Protein 2R9Y (pdb70)

B-factor: mean 24.02, std 14.64, range [2.0, 62.98]

InterPro domains:
  IPR000215 Serpin family [PTHR11461] (82-436)
  IPR023795 Serpin, conserved site [PS00284] (409-419)
  IPR023796 Serpin domain [PF00079] (85-436)
  IPR023796 Serpin domain [SM00093] (91-436)
  IPR033833 Alpha2-antiplasmin, serpin domain [cd02053] (75-438)
  IPR036186 Serpin superfamily [SSF56574] (7-436)
  IPR042178 Serpin superfamily, domain 1 [G3DSA:3.30.497.10] (91-388)
  IPR042185 Serpin superfamily, domain 2 [G3DSA:2.30.39.10] (241-436)

Structure (mmCIF, N/CA/C/O backbone):
data_2R9Y
#
_entry.id   2R9Y
#
_cell.length_a   115.679
_cell.length_b   115.679
_cell.length_c   100.533
_cell.angle_alpha   90.00
_cell.angle_beta   90.00
_cell.angle_gamma   120.00
#
_symmetry.space_group_name_H-M   'P 65'
#
loop_
_entity.id
_entity.type
_entity.pdbx_description
1 polymer Alpha-2-antiplasmin
2 water water
#
loop_
_atom_site.group_PDB
_atom_site.id
_atom_site.type_symbol
_atom_site.label_atom_id
_atom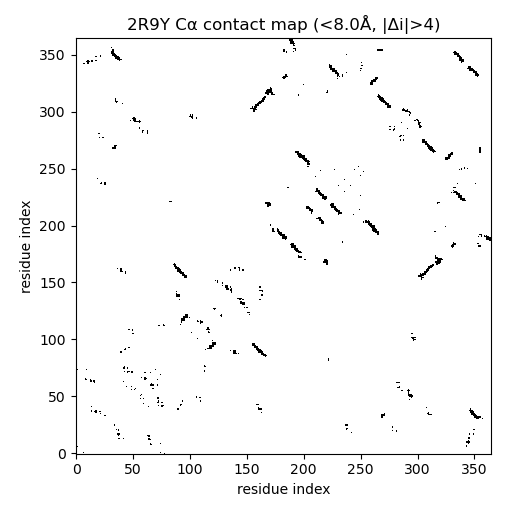_site.label_alt_id
_atom_site.label_comp_id
_atom_site.label_asym_id
_atom_site.label_entity_id
_atom_site.label_seq_id
_atom_site.pdbx_PDB_ins_code
_atom_site.Cartn_x
_atom_site.Cartn_y
_atom_site.Cartn_z
_atom_site.occupancy
_atom_site.B_iso_or_equiv
_atom_site.auth_seq_id
_atom_site.auth_comp_id
_atom_site.auth_asym_id
_atom_site.auth_atom_id
_atom_site.pdbx_PDB_model_num
ATOM 1 N N . VAL A 1 12 ? 34.558 -0.454 9.787 1.00 60.60 46 VAL A N 1
ATOM 2 C CA . VAL A 1 12 ? 35.184 0.698 10.496 1.00 61.18 46 VAL A CA 1
ATOM 3 C C . VAL A 1 12 ? 36.483 0.280 11.192 1.00 60.78 46 VAL A C 1
ATOM 4 O O . VAL A 1 12 ? 36.477 -0.642 12.016 1.00 62.30 46 VAL A O 1
ATOM 6 N N . PRO A 1 13 ? 37.604 0.949 10.857 1.00 58.51 47 PRO A N 1
ATOM 7 C CA . PRO A 1 13 ? 38.883 0.695 11.517 1.00 56.54 47 PRO A CA 1
ATOM 8 C C . PRO A 1 13 ? 39.109 1.561 12.765 1.00 54.45 47 PRO A C 1
ATOM 9 O O . PRO A 1 13 ? 38.448 2.587 12.938 1.00 53.87 47 PRO A O 1
ATOM 13 N N . THR A 1 14 ? 40.045 1.137 13.613 1.00 52.70 48 THR A N 1
ATOM 14 C CA . THR A 1 14 ? 40.368 1.818 14.873 1.00 51.42 48 THR A CA 1
ATOM 15 C C . THR A 1 14 ? 41.063 3.169 14.656 1.00 50.59 48 THR A C 1
ATOM 16 O O . THR A 1 14 ? 41.511 3.480 13.550 1.00 50.24 48 THR A O 1
ATOM 20 N N . ALA A 1 15 ? 41.148 3.960 15.726 1.00 49.77 49 ALA A N 1
ATOM 21 C CA . ALA A 1 15 ? 41.888 5.222 15.726 1.00 48.76 49 ALA A CA 1
ATOM 22 C C . ALA A 1 15 ? 43.375 4.990 15.463 1.00 48.18 49 ALA A C 1
ATOM 23 O O . ALA A 1 15 ? 44.023 5.796 14.797 1.00 48.61 49 ALA A O 1
ATOM 25 N N . GLU A 1 16 ? 43.908 3.886 15.988 1.00 47.10 50 GLU A N 1
ATOM 26 C CA . GLU A 1 16 ? 45.289 3.488 15.720 1.00 46.21 50 GLU A CA 1
ATOM 27 C C . GLU A 1 16 ? 45.437 2.951 14.293 1.00 45.15 50 GLU A C 1
ATOM 28 O O . GLU A 1 16 ? 46.504 3.068 13.687 1.00 44.98 50 GLU A O 1
ATOM 30 N N . GLU A 1 17 ? 44.356 2.376 13.770 1.00 43.87 51 GLU A N 1
ATOM 31 C CA . GLU A 1 17 ? 44.347 1.745 12.450 1.00 42.62 51 GLU A CA 1
ATOM 32 C C . GLU A 1 17 ? 44.410 2.789 11.338 1.00 41.90 51 GLU A C 1
ATOM 33 O O . GLU A 1 17 ? 45.144 2.609 10.360 1.00 41.81 51 GLU A O 1
ATOM 39 N N . THR A 1 18 ? 43.647 3.873 11.486 1.00 40.12 52 THR A N 1
ATOM 40 C CA . THR A 1 18 ? 43.747 4.992 10.548 1.00 38.95 52 THR A CA 1
ATOM 41 C C . THR A 1 18 ? 45.061 5.745 10.762 1.00 38.07 52 THR A C 1
ATOM 42 O O . THR A 1 18 ? 45.694 6.180 9.795 1.00 37.74 52 THR A O 1
ATOM 46 N N . ARG A 1 19 ? 45.476 5.879 12.022 1.00 36.71 53 ARG A N 1
ATOM 47 C CA . ARG A 1 19 ? 46.767 6.489 12.348 1.00 35.23 53 ARG A CA 1
ATOM 48 C C . ARG A 1 19 ? 47.894 5.761 11.614 1.00 33.52 53 ARG A C 1
ATOM 49 O O . ARG A 1 19 ? 48.795 6.401 11.060 1.00 34.40 53 ARG A O 1
ATOM 53 N N . ARG A 1 20 ? 47.825 4.433 11.594 1.00 30.25 54 ARG A N 1
ATOM 54 C CA . ARG A 1 20 ? 48.814 3.625 10.891 1.00 28.68 54 ARG A CA 1
ATOM 55 C C . ARG A 1 20 ? 48.743 3.822 9.377 1.00 26.46 54 ARG A C 1
ATOM 56 O O . ARG A 1 20 ? 49.774 3.843 8.710 1.00 26.83 54 ARG A O 1
ATOM 59 N N . LEU A 1 21 ? 47.530 3.968 8.845 1.00 23.72 55 LEU A N 1
ATOM 60 C CA . LEU A 1 21 ? 47.329 4.133 7.404 1.00 21.01 55 LEU A CA 1
ATOM 61 C C . LEU A 1 21 ? 47.897 5.466 6.895 1.00 20.74 55 LEU A C 1
ATOM 62 O O . LEU A 1 21 ? 48.576 5.509 5.864 1.00 21.30 55 LEU A O 1
ATOM 67 N N . ALA A 1 22 ? 47.609 6.543 7.620 1.00 17.96 56 ALA A N 1
ATOM 68 C CA . ALA A 1 22 ? 48.211 7.834 7.340 1.00 16.38 56 ALA A CA 1
ATOM 69 C C . ALA A 1 22 ? 49.736 7.712 7.310 1.00 15.47 56 ALA A C 1
ATOM 70 O O . ALA A 1 22 ? 50.359 8.128 6.335 1.00 14.32 56 ALA A O 1
ATOM 72 N N . GLN A 1 23 ? 50.319 7.116 8.354 1.00 15.10 57 GLN A N 1
ATOM 73 C CA . GLN A 1 23 ? 51.767 6.887 8.415 1.00 15.77 57 GLN A CA 1
ATOM 74 C C . GLN A 1 23 ? 52.267 6.126 7.207 1.00 14.60 57 GLN A C 1
ATOM 75 O O . GLN A 1 23 ? 53.261 6.529 6.588 1.00 13.81 57 GLN A O 1
ATOM 81 N N . ALA A 1 24 ? 51.569 5.038 6.872 1.00 13.09 58 ALA A N 1
ATOM 82 C CA . ALA A 1 24 ? 51.961 4.179 5.762 1.00 12.27 58 ALA A CA 1
ATOM 83 C C . ALA A 1 24 ? 51.857 4.920 4.438 1.00 13.25 58 ALA A C 1
ATOM 84 O O . ALA A 1 24 ? 52.784 4.865 3.619 1.00 14.47 58 ALA A O 1
ATOM 86 N N . MET A 1 25 ? 50.742 5.621 4.232 1.00 12.19 59 MET A N 1
ATOM 87 C CA . MET A 1 25 ? 50.524 6.322 2.975 1.00 12.76 59 MET A CA 1
ATOM 88 C C . MET A 1 25 ? 51.488 7.490 2.760 1.00 14.11 59 MET A C 1
ATOM 89 O O . MET A 1 25 ? 51.816 7.830 1.620 1.00 15.00 59 MET A O 1
ATOM 94 N N . MET A 1 26 ? 51.945 8.107 3.847 1.00 13.78 60 MET A N 1
ATOM 95 C CA . MET A 1 26 ? 52.926 9.174 3.725 1.00 13.01 60 MET A CA 1
ATOM 96 C C . MET A 1 26 ? 54.264 8.574 3.291 1.00 12.71 60 MET A C 1
ATOM 97 O O . MET A 1 26 ? 54.915 9.105 2.393 1.00 14.32 60 MET A O 1
ATOM 102 N N . ALA A 1 27 ? 54.645 7.455 3.906 1.00 10.96 61 ALA A N 1
ATOM 103 C CA . ALA A 1 27 ? 55.898 6.774 3.576 1.00 9.75 61 ALA A CA 1
ATOM 104 C C . ALA A 1 27 ? 55.897 6.310 2.120 1.00 10.28 61 ALA A C 1
ATOM 105 O O . ALA A 1 27 ? 56.894 6.447 1.409 1.00 9.86 61 ALA A O 1
ATOM 107 N N . PHE A 1 28 ? 54.769 5.764 1.678 1.00 11.20 62 PHE A N 1
ATOM 108 C CA . PHE A 1 28 ? 54.643 5.333 0.297 1.00 11.23 62 PHE A CA 1
ATOM 109 C C . PHE A 1 28 ? 54.672 6.543 -0.648 1.00 11.62 62 PHE A C 1
ATOM 110 O O . PHE A 1 28 ? 55.325 6.507 -1.697 1.00 11.25 62 PHE A O 1
ATOM 118 N N . THR A 1 29 ? 53.981 7.614 -0.262 1.00 11.70 63 THR A N 1
ATOM 119 C CA . THR A 1 29 ? 53.913 8.823 -1.085 1.00 12.21 63 THR A CA 1
ATOM 120 C C . THR A 1 29 ? 55.321 9.384 -1.317 1.00 12.92 63 THR A C 1
ATOM 121 O O . THR A 1 29 ? 55.740 9.617 -2.453 1.00 13.95 63 THR A O 1
ATOM 125 N N . THR A 1 30 ? 56.035 9.572 -0.216 1.00 12.15 64 THR A N 1
ATOM 126 C CA . THR A 1 30 ? 57.417 9.986 -0.195 1.00 12.06 64 THR A CA 1
ATOM 127 C C . THR A 1 30 ? 58.299 9.121 -1.103 1.00 12.51 64 THR A C 1
ATOM 128 O O . THR A 1 30 ? 59.066 9.648 -1.912 1.00 12.54 64 THR A O 1
ATOM 132 N N . ASP A 1 31 ? 58.181 7.802 -0.961 1.00 12.96 65 ASP A N 1
ATOM 133 C CA . ASP A 1 31 ? 58.978 6.853 -1.726 1.00 13.57 65 ASP A CA 1
ATOM 134 C C . ASP A 1 31 ? 58.727 7.030 -3.218 1.00 14.46 65 ASP A C 1
ATOM 135 O O . ASP A 1 31 ? 59.673 7.246 -3.997 1.00 13.62 65 ASP A O 1
ATOM 140 N N . LEU A 1 32 ? 57.443 6.966 -3.594 1.00 14.44 66 LEU A N 1
ATOM 141 C CA . LEU A 1 32 ? 57.032 6.992 -4.989 1.00 13.99 66 LEU A CA 1
ATOM 142 C C . LEU A 1 32 ? 57.374 8.322 -5.630 1.00 14.49 66 LEU A C 1
ATOM 143 O O . LEU A 1 32 ? 57.984 8.353 -6.700 1.00 15.17 66 LEU A O 1
ATOM 148 N N . PHE A 1 33 ? 56.994 9.411 -4.962 1.00 13.27 67 PHE A N 1
ATOM 149 C CA . PHE A 1 33 ? 57.235 10.757 -5.458 1.00 12.20 67 PHE A CA 1
ATOM 150 C C . PHE A 1 33 ? 58.715 10.982 -5.738 1.00 12.11 67 PHE A C 1
ATOM 151 O O . PHE A 1 33 ? 59.072 11.459 -6.813 1.00 12.79 67 PHE A O 1
ATOM 159 N N . SER A 1 34 ? 59.576 10.617 -4.793 1.00 11.31 68 SER A N 1
ATOM 160 C CA . SER A 1 34 ? 61.018 10.807 -4.971 1.00 10.30 68 SER A CA 1
ATOM 161 C C . SER A 1 34 ? 61.527 10.055 -6.182 1.00 9.90 68 SER A C 1
ATOM 162 O O . SER A 1 34 ? 62.278 10.594 -6.983 1.00 8.32 68 SER A O 1
ATOM 165 N N . LEU A 1 35 ? 61.108 8.802 -6.308 1.00 11.79 69 LEU A N 1
ATOM 166 C CA . LEU A 1 35 ? 61.603 7.939 -7.365 1.00 14.03 69 LEU A CA 1
ATOM 167 C C . LEU A 1 35 ? 61.201 8.472 -8.735 1.00 15.20 69 LEU A C 1
ATOM 168 O O . LEU A 1 35 ? 62.010 8.460 -9.668 1.00 15.61 69 LEU A O 1
ATOM 173 N N . VAL A 1 36 ? 59.953 8.931 -8.847 1.00 15.46 70 VAL A N 1
ATOM 174 C CA . VAL A 1 36 ? 59.425 9.455 -10.106 1.00 16.57 70 VAL A CA 1
ATOM 175 C C . VAL A 1 36 ? 60.112 10.785 -10.433 1.00 18.06 70 VAL A C 1
ATOM 176 O O . VAL A 1 36 ? 60.483 11.037 -11.583 1.00 19.27 70 VAL A O 1
ATOM 180 N N . ALA A 1 37 ? 60.310 11.608 -9.404 1.00 18.42 71 ALA A N 1
ATOM 181 C CA . ALA A 1 37 ? 60.960 12.898 -9.546 1.00 18.83 71 ALA A CA 1
ATOM 182 C C . ALA A 1 37 ? 62.333 12.810 -10.201 1.00 21.36 71 ALA A C 1
ATOM 183 O O . ALA A 1 37 ? 62.652 13.628 -11.060 1.00 23.23 71 ALA A O 1
ATOM 185 N N . GLN A 1 38 ? 63.144 11.829 -9.815 1.00 23.46 72 GLN A N 1
ATOM 186 C CA . GLN A 1 38 ? 64.489 11.716 -10.390 1.00 26.81 72 GLN A CA 1
ATOM 187 C C . GLN A 1 38 ? 64.539 10.925 -11.697 1.00 27.93 72 GLN A C 1
ATOM 188 O O . GLN A 1 38 ? 65.459 11.096 -12.495 1.00 27.72 72 GLN A O 1
ATOM 194 N N . THR A 1 39 ? 63.538 10.073 -11.900 1.00 29.76 73 THR A N 1
ATOM 195 C CA . THR A 1 39 ? 63.392 9.270 -13.114 1.00 30.58 73 THR A CA 1
ATOM 196 C C . THR A 1 39 ? 62.866 10.100 -14.283 1.00 30.82 73 THR A C 1
ATOM 197 O O . THR A 1 39 ? 63.243 9.859 -15.422 1.00 31.31 73 THR A O 1
ATOM 201 N N . SER A 1 40 ? 61.999 11.073 -14.011 1.00 30.92 74 SER A N 1
ATOM 202 C CA . SER A 1 40 ? 61.244 11.711 -15.089 1.00 31.66 74 SER A CA 1
ATOM 203 C C . SER A 1 40 ? 61.796 13.050 -15.586 1.00 32.16 74 SER A C 1
ATOM 204 O O . SER A 1 40 ? 62.484 13.770 -14.857 1.00 32.38 74 SER A O 1
ATOM 207 N N . THR A 1 41 ? 61.461 13.369 -16.837 1.00 32.40 75 THR A N 1
ATOM 208 C CA . THR A 1 41 ? 61.994 14.530 -17.558 1.00 31.70 75 THR A CA 1
ATOM 209 C C . THR A 1 41 ? 60.965 15.623 -17.792 1.00 31.09 75 THR A C 1
ATOM 210 O O . THR A 1 41 ? 61.324 16.737 -18.181 1.00 31.63 75 THR A O 1
ATOM 214 N N . SER A 1 42 ? 59.692 15.302 -17.581 1.00 29.83 76 SER A N 1
ATOM 215 C CA . SER A 1 42 ? 58.610 16.259 -17.798 1.00 28.33 76 SER A CA 1
ATOM 216 C C . SER A 1 42 ? 58.740 17.477 -16.883 1.00 26.44 76 SER A C 1
ATOM 217 O O . SER A 1 42 ? 59.247 17.385 -15.761 1.00 25.81 76 SER A O 1
ATOM 220 N N . SER A 1 43 ? 58.273 18.614 -17.382 1.00 24.38 77 SER A N 1
ATOM 221 C CA . SER A 1 43 ? 58.387 19.880 -16.680 1.00 21.93 77 SER A CA 1
ATOM 222 C C . SER A 1 43 ? 57.728 19.826 -15.299 1.00 19.35 77 SER A C 1
ATOM 223 O O . SER A 1 43 ? 58.328 20.225 -14.301 1.00 19.88 77 SER A O 1
ATOM 226 N N . ASN A 1 44 ? 56.497 19.324 -15.249 1.00 16.01 78 ASN A N 1
ATOM 227 C CA . ASN A 1 44 ? 55.743 19.243 -14.007 1.00 11.69 78 ASN A CA 1
ATOM 228 C C . ASN A 1 44 ? 55.543 17.789 -13.620 1.00 11.22 78 ASN A C 1
ATOM 229 O O . ASN A 1 44 ? 55.769 16.904 -14.439 1.00 12.44 78 ASN A O 1
ATOM 234 N N . LEU A 1 45 ? 55.147 17.543 -12.374 1.00 10.80 79 LEU A N 1
ATOM 235 C CA . LEU A 1 45 ? 54.771 16.207 -11.929 1.00 12.72 79 LEU A CA 1
ATOM 236 C C . LEU A 1 45 ? 53.448 16.258 -11.211 1.00 13.44 79 LEU A C 1
ATOM 237 O O . LEU A 1 45 ? 53.205 17.188 -10.445 1.00 14.11 79 LEU A O 1
ATOM 242 N N . VAL A 1 46 ? 52.607 15.250 -11.446 1.00 13.07 80 VAL A N 1
ATOM 243 C CA . VAL A 1 46 ? 51.388 15.055 -10.670 1.00 12.61 80 VAL A CA 1
ATOM 244 C C . VAL A 1 46 ? 51.089 13.570 -10.496 1.00 13.10 80 VAL A C 1
ATOM 245 O O . VAL A 1 46 ? 50.912 12.832 -11.470 1.00 13.15 80 VAL A O 1
ATOM 249 N N . LEU A 1 47 ? 51.044 13.153 -9.235 1.00 13.48 81 LEU A N 1
ATOM 250 C CA . LEU A 1 47 ? 50.841 11.770 -8.856 1.00 13.98 81 LEU A CA 1
ATOM 251 C C . LEU A 1 47 ? 49.833 11.658 -7.735 1.00 13.09 81 LEU A C 1
ATOM 252 O O . LEU A 1 47 ? 49.765 12.526 -6.869 1.00 11.77 81 LEU A O 1
ATOM 257 N N . SER A 1 48 ? 49.084 10.564 -7.720 1.00 13.10 82 SER A N 1
ATOM 258 C CA . SER A 1 48 ? 48.304 10.216 -6.545 1.00 13.86 82 SER A CA 1
ATOM 259 C C . SER A 1 48 ? 48.784 8.880 -6.025 1.00 15.75 82 SER A C 1
ATOM 260 O O . SER A 1 48 ? 48.271 7.833 -6.420 1.00 16.99 82 SER A O 1
ATOM 263 N N . PRO A 1 49 ? 49.807 8.899 -5.166 1.00 17.74 83 PRO A N 1
ATOM 264 C CA . PRO A 1 49 ? 50.308 7.639 -4.635 1.00 18.51 83 PRO A CA 1
ATOM 265 C C . PRO A 1 49 ? 49.236 6.859 -3.861 1.00 17.20 83 PRO A C 1
ATOM 266 O O . PRO A 1 49 ? 49.296 5.628 -3.797 1.00 17.74 83 PRO A O 1
ATOM 270 N N . LEU A 1 50 ? 48.257 7.569 -3.309 1.00 15.67 84 LEU A N 1
ATOM 271 C CA . LEU A 1 50 ? 47.097 6.927 -2.696 1.00 14.90 84 LEU A CA 1
ATOM 272 C C . LEU A 1 50 ? 46.339 6.053 -3.697 1.00 14.64 84 LEU A C 1
ATOM 273 O O . LEU A 1 50 ? 46.029 4.888 -3.421 1.00 16.20 84 LEU A O 1
ATOM 278 N N . SER A 1 51 ? 46.024 6.639 -4.848 1.00 12.44 85 SER A N 1
ATOM 279 C CA . SER A 1 51 ? 45.320 5.959 -5.920 1.00 10.25 85 SER A CA 1
ATOM 280 C C . SER A 1 51 ? 46.096 4.726 -6.399 1.00 10.36 85 SER A C 1
ATOM 281 O O . SER A 1 51 ? 45.510 3.669 -6.665 1.00 9.07 85 SER A O 1
ATOM 284 N N . VAL A 1 52 ? 47.418 4.864 -6.504 1.00 9.39 86 VAL A N 1
ATOM 285 C CA . VAL A 1 52 ? 48.270 3.726 -6.808 1.00 8.08 86 VAL A CA 1
ATOM 286 C C . VAL A 1 52 ? 48.151 2.681 -5.691 1.00 9.35 86 VAL A C 1
ATOM 287 O O . VAL A 1 52 ? 48.058 1.475 -5.966 1.00 9.87 86 VAL A O 1
ATOM 291 N N . ALA A 1 53 ? 48.128 3.136 -4.441 1.00 8.35 87 ALA A N 1
ATOM 292 C CA . ALA A 1 53 ? 48.001 2.213 -3.324 1.00 9.82 87 ALA A CA 1
ATOM 293 C C . ALA A 1 53 ? 46.672 1.453 -3.405 1.00 10.42 87 ALA A C 1
ATOM 294 O O . ALA A 1 53 ? 46.638 0.241 -3.260 1.00 10.38 87 ALA A O 1
ATOM 296 N N . LEU A 1 54 ? 45.585 2.167 -3.673 1.00 11.51 88 LEU A N 1
ATOM 297 C CA . LEU A 1 54 ? 44.279 1.535 -3.841 1.00 11.75 88 LEU A CA 1
ATOM 298 C C . LEU A 1 54 ? 44.315 0.477 -4.949 1.00 12.41 88 LEU A C 1
ATOM 299 O O . LEU A 1 54 ? 43.757 -0.604 -4.793 1.00 13.96 88 LEU A O 1
ATOM 304 N N . ALA A 1 55 ? 44.980 0.791 -6.058 1.00 12.66 89 ALA A N 1
ATOM 305 C CA . ALA A 1 55 ? 45.090 -0.135 -7.177 1.00 12.90 89 ALA A CA 1
ATOM 306 C C . ALA A 1 55 ? 45.864 -1.379 -6.778 1.00 13.35 89 ALA A C 1
ATOM 307 O O . ALA A 1 55 ? 45.411 -2.484 -7.032 1.00 14.75 89 ALA A O 1
ATOM 309 N N . LEU A 1 56 ? 47.015 -1.203 -6.134 1.00 13.42 90 LEU A N 1
ATOM 310 C CA . LEU A 1 56 ? 47.798 -2.331 -5.616 1.00 13.05 90 LEU A CA 1
ATOM 311 C C . LEU A 1 56 ? 47.029 -3.175 -4.593 1.00 15.02 90 LEU A C 1
ATOM 312 O O . LEU A 1 56 ? 47.314 -4.364 -4.422 1.00 17.03 90 LEU A O 1
ATOM 317 N N . SER A 1 57 ? 46.051 -2.577 -3.919 1.00 15.11 91 SER A N 1
ATOM 318 C CA . SER A 1 57 ? 45.237 -3.333 -2.978 1.00 16.83 91 SER A CA 1
ATOM 319 C C . SER A 1 57 ? 44.301 -4.318 -3.701 1.00 17.22 91 SER A C 1
ATOM 320 O O . SER A 1 57 ? 43.910 -5.337 -3.126 1.00 17.13 91 SER A O 1
ATOM 323 N N . HIS A 1 58 ? 43.963 -4.015 -4.956 1.00 17.52 92 HIS A N 1
ATOM 324 C CA . HIS A 1 58 ? 43.284 -4.967 -5.841 1.00 17.51 92 HIS A CA 1
ATOM 325 C C . HIS A 1 58 ? 44.126 -6.221 -5.963 1.00 17.10 92 HIS A C 1
ATOM 326 O O . HIS A 1 58 ? 43.611 -7.336 -5.855 1.00 18.72 92 HIS A O 1
ATOM 333 N N . LEU A 1 59 ? 45.422 -6.041 -6.215 1.00 15.70 93 LEU A N 1
ATOM 334 C CA . LEU A 1 59 ? 46.327 -7.186 -6.331 1.00 14.53 93 LEU A CA 1
ATOM 335 C C . LEU A 1 59 ? 46.455 -7.907 -4.994 1.00 13.76 93 LEU A C 1
ATOM 336 O O . LEU A 1 59 ? 46.404 -9.132 -4.946 1.00 14.88 93 LEU A O 1
ATOM 341 N N . ALA A 1 60 ? 46.595 -7.136 -3.920 1.00 12.02 94 ALA A N 1
ATOM 342 C CA . ALA A 1 60 ? 46.704 -7.681 -2.575 1.00 11.68 94 ALA A CA 1
ATOM 343 C C . ALA A 1 60 ? 45.524 -8.581 -2.237 1.00 12.09 94 ALA A C 1
ATOM 344 O O . ALA A 1 60 ? 45.693 -9.598 -1.563 1.00 11.51 94 ALA A O 1
ATOM 346 N N . LEU A 1 61 ? 44.335 -8.202 -2.708 1.00 12.39 95 LEU A N 1
ATOM 347 C CA . LEU A 1 61 ? 43.122 -8.968 -2.441 1.00 12.65 95 LEU A CA 1
ATOM 348 C C . LEU A 1 61 ? 43.248 -10.379 -2.992 1.00 12.81 95 LEU A C 1
ATOM 349 O O . LEU A 1 61 ? 42.649 -11.309 -2.465 1.00 13.46 95 LEU A O 1
ATOM 354 N N . GLY A 1 62 ? 44.036 -10.529 -4.050 1.00 12.79 96 GLY A N 1
ATOM 355 C CA . GLY A 1 62 ? 44.219 -11.823 -4.682 1.00 13.20 96 GLY A CA 1
ATOM 356 C C . GLY A 1 62 ? 45.617 -12.372 -4.537 1.00 12.82 96 GLY A C 1
ATOM 357 O O . GLY A 1 62 ? 45.928 -13.416 -5.089 1.00 13.76 96 GLY A O 1
ATOM 358 N N . ALA A 1 63 ? 46.460 -11.664 -3.795 1.00 13.70 97 ALA A N 1
ATOM 359 C CA . ALA A 1 63 ? 47.859 -12.061 -3.602 1.00 13.81 97 ALA A CA 1
ATOM 360 C C . ALA A 1 63 ? 47.982 -13.070 -2.477 1.00 13.59 97 ALA A C 1
ATOM 361 O O . ALA A 1 63 ? 47.130 -13.121 -1.581 1.00 14.76 97 ALA A O 1
ATOM 363 N N . GLN A 1 64 ? 49.036 -13.880 -2.542 1.00 12.53 98 GLN A N 1
ATOM 364 C CA . GLN A 1 64 ? 49.362 -14.825 -1.477 1.00 12.36 98 GLN A CA 1
ATOM 365 C C . GLN A 1 64 ? 50.864 -14.869 -1.190 1.00 12.81 98 GLN A C 1
ATOM 366 O O . GLN A 1 64 ? 51.683 -14.359 -1.973 1.00 12.04 98 GLN A O 1
ATOM 372 N N . ASN A 1 65 ? 51.200 -15.461 -0.045 1.00 11.62 99 ASN A N 1
ATOM 373 C CA . ASN A 1 65 ? 52.578 -15.717 0.350 1.00 11.40 99 ASN A CA 1
ATOM 374 C C . ASN A 1 65 ? 53.488 -14.505 0.151 1.00 11.98 99 ASN A C 1
ATOM 375 O O . ASN A 1 65 ? 53.117 -13.402 0.549 1.00 12.55 99 ASN A O 1
ATOM 380 N N . GLN A 1 66 ? 54.650 -14.695 -0.471 1.00 12.21 100 GLN A N 1
ATOM 381 C CA . GLN A 1 66 ? 55.655 -13.627 -0.567 1.00 12.81 100 GLN A CA 1
ATOM 382 C C . GLN A 1 66 ? 55.199 -12.427 -1.406 1.00 11.63 100 GLN A C 1
ATOM 383 O O . GLN A 1 66 ? 55.610 -11.296 -1.138 1.00 12.79 100 GLN A O 1
ATOM 389 N N . THR A 1 67 ? 54.348 -12.669 -2.405 1.00 9.68 101 THR A N 1
ATOM 390 C CA . THR A 1 67 ? 53.745 -11.586 -3.179 1.00 6.79 101 THR A CA 1
ATOM 391 C C . THR A 1 67 ? 52.925 -10.710 -2.252 1.00 6.86 101 THR A C 1
ATOM 392 O O . THR A 1 67 ? 53.098 -9.498 -2.228 1.00 8.20 101 THR A O 1
ATOM 396 N N . LEU A 1 68 ? 52.041 -11.325 -1.474 1.00 6.87 102 LEU A N 1
ATOM 397 C CA . LEU A 1 68 ? 51.262 -10.575 -0.500 1.00 5.48 102 LEU A CA 1
ATOM 398 C C . LEU A 1 68 ? 52.193 -9.794 0.432 1.00 6.78 102 LEU A C 1
ATOM 399 O O . LEU A 1 68 ? 52.014 -8.606 0.617 1.00 7.30 102 LEU A O 1
ATOM 404 N N . HIS A 1 69 ? 53.189 -10.471 0.998 1.00 8.41 103 HIS A N 1
ATOM 405 C CA . HIS A 1 69 ? 54.163 -9.846 1.891 1.00 10.42 103 HIS A CA 1
ATOM 406 C C . HIS A 1 69 ? 54.807 -8.613 1.258 1.00 10.83 103 HIS A C 1
ATOM 407 O O . HIS A 1 69 ? 54.861 -7.556 1.879 1.00 11.30 103 HIS A O 1
ATOM 414 N N . SER A 1 70 ? 55.270 -8.749 0.018 1.00 11.12 104 SER A N 1
ATOM 415 C CA . SER A 1 70 ? 55.951 -7.658 -0.677 1.00 12.31 104 SER A CA 1
ATOM 416 C C . SER A 1 70 ? 55.057 -6.446 -0.890 1.00 12.47 104 SER A C 1
ATOM 417 O O . SER A 1 70 ? 55.522 -5.307 -0.804 1.00 13.86 104 SER A O 1
ATOM 420 N N . LEU A 1 71 ? 53.781 -6.696 -1.166 1.00 12.57 105 LEU A N 1
ATOM 421 C CA . LEU A 1 71 ? 52.802 -5.625 -1.306 1.00 13.54 105 LEU A CA 1
ATOM 422 C C . LEU A 1 71 ? 52.635 -4.843 -0.002 1.00 14.67 105 LEU A C 1
ATOM 423 O O . LEU A 1 71 ? 52.608 -3.608 -0.002 1.00 15.02 105 LEU A O 1
ATOM 428 N N . HIS A 1 72 ? 52.550 -5.562 1.110 1.00 15.57 106 HIS A N 1
ATOM 429 C CA . HIS A 1 72 ? 52.484 -4.919 2.409 1.00 16.26 106 HIS A CA 1
ATOM 430 C C . HIS A 1 72 ? 53.750 -4.130 2.676 1.00 17.42 106 HIS A C 1
ATOM 431 O O . HIS A 1 72 ? 53.685 -2.982 3.119 1.00 17.35 106 HIS A O 1
ATOM 438 N N . ARG A 1 73 ? 54.896 -4.743 2.386 1.00 18.98 107 ARG A N 1
ATOM 439 C CA . ARG A 1 73 ? 56.191 -4.154 2.696 1.00 21.73 107 ARG A CA 1
ATOM 440 C C . ARG A 1 73 ? 56.381 -2.831 1.953 1.00 21.45 107 ARG A C 1
ATOM 441 O O . ARG A 1 73 ? 56.784 -1.829 2.547 1.00 21.60 107 ARG A O 1
ATOM 449 N N . VAL A 1 74 ? 56.051 -2.830 0.664 1.00 21.60 108 VAL A N 1
ATOM 450 C CA . VAL A 1 74 ? 56.259 -1.672 -0.212 1.00 20.24 108 VAL A CA 1
ATOM 451 C C . VAL A 1 74 ? 55.341 -0.513 0.155 1.00 20.18 108 VAL A C 1
ATOM 452 O O . VAL A 1 74 ? 55.746 0.646 0.088 1.00 20.26 108 VAL A O 1
ATOM 456 N N . LEU A 1 75 ? 54.120 -0.838 0.574 1.00 20.54 109 LEU A N 1
ATOM 457 C CA . LEU A 1 75 ? 53.150 0.166 1.007 1.00 19.97 109 LEU A CA 1
ATOM 458 C C . LEU A 1 75 ? 53.257 0.487 2.490 1.00 20.01 109 LEU A C 1
ATOM 459 O O . LEU A 1 75 ? 52.370 1.134 3.040 1.00 20.93 109 LEU A O 1
ATOM 464 N N . HIS A 1 76 ? 54.335 0.027 3.129 1.00 21.14 110 HIS A N 1
ATOM 465 C CA . HIS A 1 76 ? 54.626 0.293 4.546 1.00 22.36 110 HIS A CA 1
ATOM 466 C C . HIS A 1 76 ? 53.451 -0.044 5.464 1.00 25.89 110 HIS A C 1
ATOM 467 O O . HIS A 1 76 ? 53.244 0.590 6.497 1.00 25.89 110 HIS A O 1
ATOM 474 N N . MET A 1 77 ? 52.684 -1.054 5.076 1.00 29.61 111 MET A N 1
ATOM 475 C CA . MET A 1 77 ? 51.496 -1.428 5.806 1.00 32.23 111 MET A CA 1
ATOM 476 C C . MET A 1 77 ? 51.805 -2.596 6.717 1.00 33.14 111 MET A C 1
ATOM 477 O O . MET A 1 77 ? 52.439 -3.565 6.301 1.00 33.81 111 MET A O 1
ATOM 482 N N . ASN A 1 78 ? 51.366 -2.484 7.966 1.00 34.60 112 ASN A N 1
ATOM 483 C CA . ASN A 1 78 ? 51.403 -3.588 8.924 1.00 34.77 112 ASN A CA 1
ATOM 484 C C . ASN A 1 78 ? 50.695 -4.840 8.362 1.00 34.24 112 ASN A C 1
ATOM 485 O O . ASN A 1 78 ? 49.576 -4.749 7.838 1.00 33.22 112 ASN A O 1
ATOM 490 N N . THR A 1 79 ? 51.343 -5.999 8.462 1.00 33.77 113 THR A N 1
ATOM 491 C CA . THR A 1 79 ? 50.785 -7.223 7.873 1.00 34.37 113 THR A CA 1
ATOM 492 C C . THR A 1 79 ? 49.608 -7.801 8.667 1.00 34.99 113 THR A C 1
ATOM 493 O O . THR A 1 79 ? 48.991 -8.780 8.243 1.00 35.03 113 THR A O 1
ATOM 497 N N . GLY A 1 80 ? 49.303 -7.191 9.812 1.00 35.45 114 GLY A N 1
ATOM 498 C CA . GLY A 1 80 ? 48.128 -7.554 10.600 1.00 36.16 114 GLY A CA 1
ATOM 499 C C . GLY A 1 80 ? 46.846 -6.926 10.075 1.00 36.80 114 GLY A C 1
ATOM 500 O O . GLY A 1 80 ? 45.749 -7.393 10.380 1.00 36.77 114 GLY A O 1
ATOM 501 N N . SER A 1 81 ? 46.983 -5.862 9.292 1.00 37.69 115 SER A N 1
ATOM 502 C CA . SER A 1 81 ? 45.832 -5.179 8.707 1.00 38.90 115 SER A CA 1
ATOM 503 C C . SER A 1 81 ? 45.541 -5.670 7.286 1.00 38.66 115 SER A C 1
ATOM 504 O O . SER A 1 81 ? 46.408 -6.264 6.637 1.00 38.30 115 SER A O 1
ATOM 507 N N . CYS A 1 82 ? 44.313 -5.424 6.826 1.00 37.90 116 CYS A N 1
ATOM 508 C CA . CYS A 1 82 ? 43.858 -5.841 5.503 1.00 36.29 116 CYS A CA 1
ATOM 509 C C . CYS A 1 82 ? 43.862 -4.659 4.530 1.00 35.16 116 CYS A C 1
ATOM 510 O O . CYS A 1 82 ? 43.035 -3.753 4.638 1.00 34.28 116 CYS A O 1
ATOM 513 N N . LEU A 1 83 ? 44.811 -4.677 3.593 1.00 34.68 117 LEU A N 1
ATOM 514 C CA . LEU A 1 83 ? 44.999 -3.599 2.611 1.00 33.44 117 LEU A CA 1
ATOM 515 C C . LEU A 1 83 ? 43.740 -3.208 1.832 1.00 32.93 117 LEU A C 1
ATOM 516 O O . LEU A 1 83 ? 43.380 -2.030 1.822 1.00 33.19 117 LEU A O 1
ATOM 521 N N . PRO A 1 84 ? 43.072 -4.181 1.170 1.00 32.40 118 PRO A N 1
ATOM 522 C CA . PRO A 1 84 ? 41.876 -3.824 0.413 1.00 32.60 118 PRO A CA 1
ATOM 523 C C . PRO A 1 84 ? 40.831 -3.129 1.280 1.00 33.54 118 PRO A C 1
ATOM 524 O O . PRO A 1 84 ? 40.362 -2.056 0.907 1.00 34.05 118 PRO A O 1
ATOM 528 N N . HIS A 1 85 ? 40.495 -3.724 2.428 1.00 34.45 119 HIS A N 1
ATOM 529 C CA . HIS A 1 85 ? 39.490 -3.171 3.342 1.00 34.96 119 HIS A CA 1
ATOM 530 C C . HIS A 1 85 ? 39.869 -1.764 3.809 1.00 33.96 119 HIS A C 1
ATOM 531 O O . HIS A 1 85 ? 39.099 -0.827 3.617 1.00 33.34 119 HIS A O 1
ATOM 538 N N . LEU A 1 86 ? 41.054 -1.616 4.402 1.00 33.58 120 LEU A N 1
ATOM 539 C CA . LEU A 1 86 ? 41.529 -0.301 4.844 1.00 34.50 120 LEU A CA 1
ATOM 540 C C . LEU A 1 86 ? 41.434 0.759 3.748 1.00 33.77 120 LEU A C 1
ATOM 541 O O . LEU A 1 86 ? 40.783 1.787 3.936 1.00 34.10 120 LEU A O 1
ATOM 546 N N . LEU A 1 87 ? 42.079 0.499 2.611 1.00 32.35 121 LEU A N 1
ATOM 547 C CA . LEU A 1 87 ? 42.162 1.479 1.528 1.00 31.67 121 LEU A CA 1
ATOM 548 C C . LEU A 1 87 ? 40.817 1.778 0.901 1.00 31.19 121 LEU A C 1
ATOM 549 O O . LEU A 1 87 ? 40.485 2.942 0.647 1.00 31.25 121 LEU A O 1
ATOM 554 N N . SER A 1 88 ? 40.049 0.720 0.654 1.00 30.27 122 SER A N 1
ATOM 555 C CA . SER A 1 88 ? 38.717 0.859 0.086 1.00 29.36 122 SER A CA 1
ATOM 556 C C . SER A 1 88 ? 37.824 1.699 1.002 1.00 29.43 122 SER A C 1
ATOM 557 O O . SER A 1 88 ? 37.220 2.671 0.559 1.00 29.50 122 SER A O 1
ATOM 560 N N . HIS A 1 89 ? 37.768 1.330 2.279 1.00 29.64 123 HIS A N 1
ATOM 561 C CA . HIS A 1 89 ? 36.972 2.054 3.261 1.00 30.16 123 HIS A CA 1
ATOM 562 C C . HIS A 1 89 ? 37.367 3.528 3.358 1.00 29.23 123 HIS A C 1
ATOM 563 O O . HIS A 1 89 ? 36.502 4.402 3.437 1.00 28.45 123 HIS A O 1
ATOM 570 N N . PHE A 1 90 ? 38.670 3.797 3.349 1.00 29.61 124 PHE A N 1
ATOM 571 C CA . PHE A 1 90 ? 39.168 5.166 3.4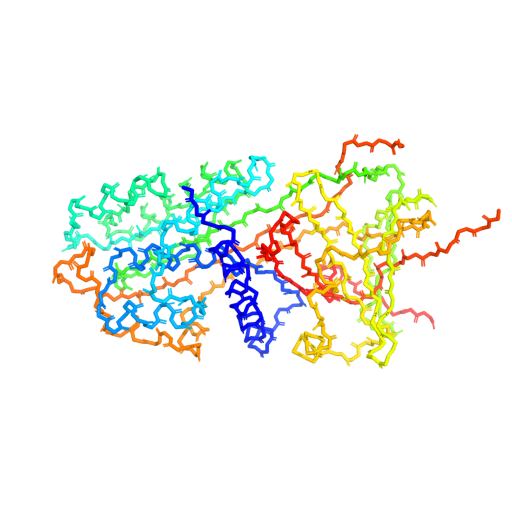17 1.00 30.32 124 PHE A CA 1
ATOM 572 C C . PHE A 1 90 ? 38.673 5.995 2.240 1.00 32.28 124 PHE A C 1
ATOM 573 O O . PHE A 1 90 ? 38.182 7.111 2.420 1.00 32.04 124 PHE A O 1
ATOM 581 N N . TYR A 1 91 ? 38.818 5.443 1.039 1.00 34.97 125 TYR A N 1
ATOM 582 C CA . TYR A 1 91 ? 38.359 6.110 -0.169 1.00 36.86 125 TYR A CA 1
ATOM 583 C C . TYR A 1 91 ? 36.838 6.319 -0.222 1.00 37.88 125 TYR A C 1
ATOM 584 O O . TYR A 1 91 ? 36.365 7.397 -0.578 1.00 38.86 125 TYR A O 1
ATOM 593 N N . GLN A 1 92 ? 36.081 5.284 0.121 1.00 38.91 126 GLN A N 1
ATOM 594 C CA . GLN A 1 92 ? 34.628 5.347 0.060 1.00 40.04 126 GLN A CA 1
ATOM 595 C C . GLN A 1 92 ? 34.055 6.427 0.970 1.00 39.47 126 GLN A C 1
ATOM 596 O O . GLN A 1 92 ? 32.999 6.981 0.681 1.00 39.67 126 GLN A O 1
ATOM 602 N N . ASN A 1 93 ? 34.767 6.731 2.050 1.00 39.80 127 ASN A N 1
ATOM 603 C CA . ASN A 1 93 ? 34.310 7.701 3.041 1.00 40.71 127 ASN A CA 1
ATOM 604 C C . ASN A 1 93 ? 34.798 9.134 2.835 1.00 41.76 127 ASN A C 1
ATOM 605 O O . ASN A 1 93 ? 34.569 9.984 3.694 1.00 42.12 127 ASN A O 1
ATOM 610 N N . LEU A 1 94 ? 35.447 9.402 1.699 1.00 43.07 128 LEU A N 1
ATOM 611 C CA . LEU A 1 94 ? 35.991 10.737 1.389 1.00 44.66 128 LEU A CA 1
ATOM 612 C C . LEU A 1 94 ? 34.943 11.836 1.148 1.00 47.18 128 LEU A C 1
ATOM 613 O O . LEU A 1 94 ? 35.260 13.033 1.236 1.00 48.59 128 LEU A O 1
ATOM 618 N N . GLY A 1 95 ? 33.709 11.444 0.837 1.00 47.50 129 GLY A N 1
ATOM 619 C CA . GLY A 1 95 ? 32.682 12.422 0.482 1.00 48.85 129 GLY A CA 1
ATOM 620 C C . GLY A 1 95 ? 32.822 12.807 -0.980 1.00 49.51 129 GLY A C 1
ATOM 621 O O . GLY A 1 95 ? 33.917 13.186 -1.424 1.00 50.64 129 GLY A O 1
ATOM 622 N N . PRO A 1 96 ? 31.707 12.759 -1.731 1.00 48.83 130 PRO A N 1
ATOM 623 C CA . PRO A 1 96 ? 31.780 12.713 -3.193 1.00 48.28 130 PRO A CA 1
ATOM 624 C C . PRO A 1 96 ? 32.027 14.082 -3.833 1.00 47.23 130 PRO A C 1
ATOM 625 O O . PRO A 1 96 ? 32.064 15.100 -3.137 1.00 46.69 130 PRO A O 1
ATOM 629 N N . GLY A 1 97 ? 32.212 14.091 -5.150 1.00 45.91 131 GLY A N 1
ATOM 630 C CA . GLY A 1 97 ? 32.185 15.330 -5.918 1.00 44.47 131 GLY A CA 1
ATOM 631 C C . GLY A 1 97 ? 33.487 16.084 -6.089 1.00 43.12 131 GLY A C 1
ATOM 632 O O . GLY A 1 97 ? 33.493 17.159 -6.685 1.00 44.39 131 GLY A O 1
ATOM 633 N N . THR A 1 98 ? 34.589 15.539 -5.582 1.00 41.28 132 THR A N 1
ATOM 634 C CA . THR A 1 98 ? 35.883 16.219 -5.698 1.00 39.25 132 THR A CA 1
ATOM 635 C C . THR A 1 98 ? 36.930 15.321 -6.347 1.00 38.72 132 THR A C 1
ATOM 636 O O . THR A 1 98 ? 37.657 15.756 -7.235 1.00 37.90 132 THR A O 1
ATOM 640 N N . ILE A 1 99 ? 36.982 14.066 -5.910 1.00 39.60 133 ILE A N 1
ATOM 641 C CA . ILE A 1 99 ? 37.866 13.063 -6.490 1.00 40.20 133 ILE A CA 1
ATOM 642 C C . ILE A 1 99 ? 37.063 12.037 -7.282 1.00 39.98 133 ILE A C 1
ATOM 643 O O . ILE A 1 99 ? 36.181 11.382 -6.731 1.00 40.23 133 ILE A O 1
ATOM 648 N N . ARG A 1 100 ? 37.369 11.905 -8.570 1.00 40.65 134 ARG A N 1
ATOM 649 C CA . ARG A 1 100 ? 36.838 10.808 -9.382 1.00 41.91 134 ARG A CA 1
ATOM 650 C C . ARG A 1 100 ? 37.966 9.820 -9.632 1.00 42.41 134 ARG A C 1
ATOM 651 O O . ARG A 1 100 ? 39.051 10.205 -10.068 1.00 43.96 134 ARG A O 1
ATOM 659 N N . LEU A 1 101 ? 37.716 8.549 -9.345 1.00 42.61 135 LEU A N 1
ATOM 660 C CA . LEU A 1 101 ? 38.764 7.542 -9.374 1.00 43.34 135 LEU A CA 1
ATOM 661 C C . LEU A 1 101 ? 38.322 6.299 -10.131 1.00 44.04 135 LEU A C 1
ATOM 662 O O . LEU A 1 101 ? 37.202 5.822 -9.956 1.00 44.29 135 LEU A O 1
ATOM 667 N N . ALA A 1 102 ? 39.220 5.787 -10.970 1.00 44.50 136 ALA A N 1
ATOM 668 C CA . ALA A 1 102 ? 38.971 4.593 -11.771 1.00 44.98 136 ALA A CA 1
ATOM 669 C C . ALA A 1 102 ? 40.082 3.564 -11.555 1.00 45.24 136 ALA A C 1
ATOM 670 O O . ALA A 1 102 ? 41.241 3.817 -11.887 1.00 46.70 136 ALA A O 1
ATOM 672 N N . ALA A 1 103 ? 39.725 2.418 -10.979 1.00 44.65 137 ALA A N 1
ATOM 673 C CA . ALA A 1 103 ? 40.668 1.317 -10.772 1.00 43.43 137 ALA A CA 1
ATOM 674 C C . ALA A 1 103 ? 40.043 -0.012 -11.185 1.00 42.87 137 ALA A C 1
ATOM 675 O O . ALA A 1 103 ? 39.020 -0.435 -10.632 1.00 43.13 137 ALA A O 1
ATOM 677 N N . ARG A 1 104 ? 40.651 -0.661 -12.172 1.00 42.09 138 ARG A N 1
ATOM 678 C CA . ARG A 1 104 ? 40.133 -1.924 -12.687 1.00 41.28 138 ARG A CA 1
ATOM 679 C C . ARG A 1 104 ? 41.254 -2.869 -13.070 1.00 39.91 138 ARG A C 1
ATOM 680 O O . ARG A 1 104 ? 42.317 -2.436 -13.532 1.00 39.56 138 ARG A O 1
ATOM 688 N N . ILE A 1 105 ? 41.003 -4.159 -12.875 1.00 37.90 139 ILE A N 1
ATOM 689 C CA . ILE A 1 105 ? 41.895 -5.200 -13.361 1.00 36.81 139 ILE A CA 1
ATOM 690 C C . ILE A 1 105 ? 41.328 -5.750 -14.664 1.00 35.44 139 ILE A C 1
ATOM 691 O O . ILE A 1 105 ? 40.179 -6.177 -14.708 1.00 35.91 139 ILE A O 1
ATOM 696 N N . TYR A 1 106 ? 42.129 -5.730 -15.723 1.00 34.17 140 TYR A N 1
ATOM 697 C CA . TYR A 1 106 ? 41.746 -6.383 -16.966 1.00 34.76 140 TYR A CA 1
ATOM 698 C C . TYR A 1 106 ? 42.599 -7.634 -17.200 1.00 35.29 140 TYR A C 1
ATOM 699 O O . TYR A 1 106 ? 43.820 -7.599 -17.040 1.00 35.32 140 TYR A O 1
ATOM 708 N N . LEU A 1 107 ? 41.946 -8.737 -17.561 1.00 35.62 141 LEU A N 1
ATOM 709 C CA . LEU A 1 107 ? 42.624 -10.014 -17.773 1.00 37.41 141 LEU A CA 1
ATOM 710 C C . LEU A 1 107 ? 42.462 -10.574 -19.185 1.00 38.81 141 LEU A C 1
ATOM 711 O O . LEU A 1 107 ? 41.413 -10.428 -19.804 1.00 38.51 141 LEU A O 1
ATOM 716 N N . GLN A 1 108 ? 43.502 -11.244 -19.673 1.00 40.39 142 GLN A N 1
ATOM 717 C CA . GLN A 1 108 ? 43.464 -11.928 -20.963 1.00 42.38 142 GLN A CA 1
ATOM 718 C C . GLN A 1 108 ? 42.346 -12.984 -21.034 1.00 42.81 142 GLN A C 1
ATOM 719 O O . GLN A 1 108 ? 41.906 -13.504 -20.000 1.00 42.59 142 GLN A O 1
ATOM 725 N N . LYS A 1 109 ? 41.914 -13.289 -22.263 1.00 43.36 143 LYS A N 1
ATOM 726 C CA . LYS A 1 109 ? 40.761 -14.162 -22.554 1.00 44.18 143 LYS A CA 1
ATOM 727 C C . LYS A 1 109 ? 40.806 -15.554 -21.917 1.00 44.62 143 LYS A C 1
ATOM 728 O O . LYS A 1 109 ? 39.791 -16.036 -21.407 1.00 44.60 143 LYS A O 1
ATOM 730 N N . GLY A 1 110 ? 41.978 -16.185 -21.938 1.00 45.32 144 GLY A N 1
ATOM 731 C CA . GLY A 1 110 ? 42.123 -17.571 -21.492 1.00 46.38 144 GLY A CA 1
ATOM 732 C C . GLY A 1 110 ? 42.285 -17.802 -20.001 1.00 47.35 144 GLY A C 1
ATOM 733 O O . GLY A 1 110 ? 42.614 -18.916 -19.582 1.00 47.54 144 GLY A O 1
ATOM 734 N N . PHE A 1 111 ? 42.047 -16.764 -19.198 1.00 48.43 145 PHE A N 1
ATOM 735 C CA . PHE A 1 111 ? 42.262 -16.833 -17.742 1.00 48.90 145 PHE A CA 1
ATOM 736 C C . PHE A 1 111 ? 40.962 -16.842 -16.928 1.00 49.02 145 PHE A C 1
ATOM 737 O O . PHE A 1 111 ? 40.255 -15.826 -16.870 1.00 49.07 145 PHE A O 1
ATOM 745 N N . PRO A 1 112 ? 40.640 -17.999 -16.307 1.00 48.51 146 PRO A N 1
ATOM 746 C CA . PRO A 1 112 ? 39.467 -18.097 -15.438 1.00 48.00 146 PRO A CA 1
ATOM 747 C C . PRO A 1 112 ? 39.688 -17.343 -14.129 1.00 47.48 146 PRO A C 1
ATOM 748 O O . PRO A 1 112 ? 40.785 -17.377 -13.578 1.00 47.80 146 PRO A O 1
ATOM 752 N N . ILE A 1 113 ? 38.653 -16.659 -13.654 1.00 46.79 147 ILE A N 1
ATOM 753 C CA . ILE A 1 113 ? 38.731 -15.890 -12.416 1.00 45.94 147 ILE A CA 1
ATOM 754 C C . ILE A 1 113 ? 37.940 -16.588 -11.318 1.00 45.66 147 ILE A C 1
ATOM 755 O O . ILE A 1 113 ? 36.848 -17.109 -11.561 1.00 45.34 147 ILE A O 1
ATOM 760 N N . LYS A 1 114 ? 38.500 -16.597 -10.112 1.00 45.66 148 LYS A N 1
ATOM 761 C CA . LYS A 1 114 ? 37.839 -17.206 -8.965 1.00 45.44 148 LYS A CA 1
ATOM 762 C C . LYS A 1 114 ? 36.625 -16.390 -8.542 1.00 46.41 148 LYS A C 1
ATOM 763 O O . LYS A 1 114 ? 36.707 -15.161 -8.418 1.00 47.13 148 LYS A O 1
ATOM 769 N N . ASP A 1 115 ? 35.500 -17.080 -8.347 1.00 46.73 149 ASP A N 1
ATOM 770 C CA . ASP A 1 115 ? 34.225 -16.440 -7.996 1.00 46.96 149 ASP A CA 1
ATOM 771 C C . ASP A 1 115 ? 34.357 -15.571 -6.740 1.00 46.54 149 ASP A C 1
ATOM 772 O O . ASP A 1 115 ? 33.795 -14.475 -6.668 1.00 46.24 149 ASP A O 1
ATOM 774 N N . ASP A 1 116 ? 35.126 -16.067 -5.773 1.00 46.09 150 ASP A N 1
ATOM 775 C CA . ASP A 1 116 ? 35.395 -15.360 -4.527 1.00 45.76 150 ASP A CA 1
ATOM 776 C C . ASP A 1 116 ? 36.036 -13.994 -4.781 1.00 45.00 150 ASP A C 1
ATOM 777 O O . ASP A 1 116 ? 35.708 -13.017 -4.108 1.00 45.18 150 ASP A O 1
ATOM 782 N N . PHE A 1 117 ? 36.937 -13.937 -5.763 1.00 43.95 151 PHE A N 1
ATOM 783 C CA . PHE A 1 117 ? 37.647 -12.705 -6.118 1.00 42.09 151 PHE A CA 1
ATOM 784 C C . PHE A 1 117 ? 36.754 -11.696 -6.857 1.00 41.77 151 PHE A C 1
ATOM 785 O O . PHE A 1 117 ? 36.917 -10.484 -6.695 1.00 40.76 151 PHE A O 1
ATOM 793 N N . LEU A 1 118 ? 35.819 -12.202 -7.665 1.00 41.70 152 LEU A N 1
ATOM 794 C CA . LEU A 1 118 ? 34.820 -11.359 -8.330 1.00 40.60 152 LEU A CA 1
ATOM 795 C C . LEU A 1 118 ? 33.902 -10.703 -7.307 1.00 40.07 152 LEU A C 1
ATOM 796 O O . LEU A 1 118 ? 33.691 -9.494 -7.350 1.00 39.24 152 LEU A O 1
ATOM 801 N N . GLU A 1 119 ? 33.359 -11.510 -6.395 1.00 40.69 153 GLU A N 1
ATOM 802 C CA . GLU A 1 119 ? 32.486 -11.016 -5.327 1.00 41.87 153 GLU A CA 1
ATOM 803 C C . GLU A 1 119 ? 33.200 -10.015 -4.416 1.00 43.16 153 GLU A C 1
ATOM 804 O O . GLU A 1 119 ? 32.631 -8.977 -4.066 1.00 44.07 153 GLU A O 1
ATOM 808 N N . GLN A 1 120 ? 34.445 -10.315 -4.051 1.00 43.53 154 GLN A N 1
ATOM 809 C CA . GLN A 1 120 ? 35.210 -9.421 -3.190 1.00 43.98 154 GLN A CA 1
ATOM 810 C C . GLN A 1 120 ? 35.546 -8.124 -3.909 1.00 44.24 154 GLN A C 1
ATOM 811 O O . GLN A 1 120 ? 35.412 -7.052 -3.326 1.00 45.51 154 GLN A O 1
ATOM 817 N N . SER A 1 121 ? 35.973 -8.214 -5.168 1.00 44.41 155 SER A N 1
ATOM 818 C CA . SER A 1 121 ? 36.264 -7.015 -5.962 1.00 44.89 155 SER A CA 1
ATOM 819 C C . SER A 1 121 ? 35.021 -6.142 -6.088 1.00 45.70 155 SER A C 1
ATOM 820 O O . SER A 1 121 ? 35.111 -4.915 -6.011 1.00 46.55 155 SER A O 1
ATOM 823 N N . GLU A 1 122 ? 33.870 -6.790 -6.275 1.00 45.84 156 GLU A N 1
ATOM 824 C CA . GLU A 1 122 ? 32.567 -6.127 -6.310 1.00 45.72 156 GLU A CA 1
ATOM 825 C C . GLU A 1 122 ? 32.267 -5.357 -5.029 1.00 45.01 156 GLU A C 1
ATOM 826 O O . GLU A 1 122 ? 31.943 -4.168 -5.077 1.00 44.70 156 GLU A O 1
ATOM 832 N N . ARG A 1 123 ? 32.379 -6.049 -3.895 1.00 44.22 157 ARG A N 1
ATOM 833 C CA . ARG A 1 123 ? 32.036 -5.503 -2.583 1.00 44.53 157 ARG A CA 1
ATOM 834 C C . ARG A 1 123 ? 32.893 -4.292 -2.205 1.00 43.32 157 ARG A C 1
ATOM 835 O O . ARG A 1 123 ? 32.384 -3.310 -1.668 1.00 43.21 157 ARG A O 1
ATOM 843 N N . LEU A 1 124 ? 34.185 -4.363 -2.507 1.00 42.64 158 LEU A N 1
ATOM 844 C CA . LEU A 1 124 ? 35.147 -3.369 -2.043 1.00 41.15 158 LEU A CA 1
ATOM 845 C C . LEU A 1 124 ? 35.490 -2.311 -3.080 1.00 41.98 158 LEU A C 1
ATOM 846 O O . LEU A 1 124 ? 35.905 -1.211 -2.723 1.00 43.19 158 LEU A O 1
ATOM 851 N N . PHE A 1 125 ? 35.337 -2.636 -4.359 1.00 42.69 159 PHE A N 1
ATOM 852 C CA . PHE A 1 125 ? 35.792 -1.726 -5.416 1.00 43.79 159 PHE A CA 1
ATOM 853 C C . PHE A 1 125 ? 34.707 -1.276 -6.410 1.00 44.75 159 PHE A C 1
ATOM 854 O O . PHE A 1 125 ? 34.998 -0.580 -7.388 1.00 44.64 159 PHE A O 1
ATOM 862 N N . GLY A 1 126 ? 33.465 -1.689 -6.155 1.00 45.45 160 GLY A N 1
ATOM 863 C CA . GLY A 1 126 ? 32.308 -1.244 -6.933 1.00 45.62 160 GLY A CA 1
ATOM 864 C C . GLY A 1 126 ? 32.105 -1.917 -8.279 1.00 45.50 160 GLY A C 1
ATOM 865 O O . GLY A 1 126 ? 31.089 -1.679 -8.941 1.00 45.47 160 GLY A O 1
ATOM 866 N N . ALA A 1 127 ? 33.065 -2.753 -8.681 1.00 45.05 161 ALA A N 1
ATOM 867 C CA . ALA A 1 127 ? 33.045 -3.424 -9.989 1.00 44.75 161 ALA A CA 1
ATOM 868 C C . ALA A 1 127 ? 33.972 -4.644 -10.040 1.00 44.19 161 ALA A C 1
ATOM 869 O O . ALA A 1 127 ? 34.994 -4.695 -9.350 1.00 45.06 161 ALA A O 1
ATOM 871 N N . LYS A 1 128 ? 33.606 -5.616 -10.871 1.00 42.74 162 LYS A N 1
ATOM 872 C CA . LYS A 1 128 ? 34.384 -6.840 -11.054 1.00 41.16 162 LYS A CA 1
ATOM 873 C C . LYS A 1 128 ? 35.436 -6.659 -12.160 1.00 39.52 162 LYS A C 1
ATOM 874 O O . LYS A 1 128 ? 35.248 -5.834 -13.060 1.00 38.49 162 LYS A O 1
ATOM 876 N N . PRO A 1 129 ? 36.553 -7.413 -12.090 1.00 37.86 163 PRO A N 1
ATOM 877 C CA . PRO A 1 129 ? 37.555 -7.367 -13.162 1.00 38.05 163 PRO A CA 1
ATOM 878 C C . PRO A 1 129 ? 37.025 -7.908 -14.494 1.00 39.08 163 PRO A C 1
ATOM 879 O O . PRO A 1 129 ? 36.173 -8.803 -14.501 1.00 39.86 163 PRO A O 1
ATOM 883 N N . VAL A 1 130 ? 37.526 -7.366 -15.604 1.00 39.21 164 VAL A N 1
ATOM 884 C CA . VAL A 1 130 ? 37.022 -7.706 -16.942 1.00 39.64 164 VAL A CA 1
ATOM 885 C C . VAL A 1 130 ? 37.969 -8.643 -17.686 1.00 40.16 164 VAL A C 1
ATOM 886 O O . VAL A 1 130 ? 39.189 -8.547 -17.533 1.00 40.42 164 VAL A O 1
ATOM 890 N N . LYS A 1 131 ? 37.399 -9.543 -18.489 1.00 40.41 165 LYS A N 1
ATOM 891 C CA . LYS A 1 131 ? 38.188 -10.379 -19.391 1.00 40.95 165 LYS A CA 1
ATOM 892 C C . LYS A 1 131 ? 38.266 -9.765 -20.793 1.00 40.62 165 LYS A C 1
ATOM 893 O O . LYS A 1 131 ? 37.243 -9.441 -21.395 1.00 40.84 165 LYS A O 1
ATOM 899 N N . LEU A 1 132 ? 39.493 -9.603 -21.289 1.00 39.96 166 LEU A N 1
ATOM 900 C CA . LEU A 1 132 ? 39.763 -9.014 -22.602 1.00 38.96 166 LEU A CA 1
ATOM 901 C C . LEU A 1 132 ? 39.293 -9.917 -23.737 1.00 39.24 166 LEU A C 1
ATOM 902 O O . LEU A 1 132 ? 39.460 -11.137 -23.683 1.00 39.50 166 LEU A O 1
ATOM 907 N N . THR A 1 133 ? 38.713 -9.302 -24.765 1.00 39.51 167 THR A N 1
ATOM 908 C CA . THR A 1 133 ? 38.171 -10.025 -25.917 1.00 39.66 167 THR A CA 1
ATOM 909 C C . THR A 1 133 ? 39.268 -10.661 -26.774 1.00 40.22 167 THR A C 1
ATOM 910 O O . THR A 1 133 ? 39.054 -11.707 -27.393 1.00 40.08 167 THR A O 1
ATOM 914 N N . GLY A 1 134 ? 40.436 -10.022 -26.804 1.00 40.88 168 GLY A N 1
ATOM 915 C CA . GLY A 1 134 ? 41.572 -10.503 -27.581 1.00 42.05 168 GLY A CA 1
ATOM 916 C C . GLY A 1 134 ? 41.712 -9.825 -28.932 1.00 43.31 168 GLY A C 1
ATOM 917 O O . GLY A 1 134 ? 42.242 -10.415 -29.876 1.00 43.52 168 GLY A O 1
ATOM 918 N N . LYS A 1 135 ? 41.225 -8.589 -29.026 1.00 44.34 169 LYS A N 1
ATOM 919 C CA . LYS A 1 135 ? 41.373 -7.775 -30.232 1.00 45.63 169 LYS A CA 1
ATOM 920 C C . LYS A 1 135 ? 41.696 -6.331 -29.850 1.00 46.42 169 LYS A C 1
ATOM 921 O O . LYS A 1 135 ? 40.868 -5.631 -29.258 1.00 45.94 169 LYS A O 1
ATOM 923 N N . GLN A 1 136 ? 42.910 -5.901 -30.196 1.00 47.88 170 GLN A N 1
ATOM 924 C CA . GLN A 1 136 ? 43.449 -4.591 -29.808 1.00 49.28 170 GLN A CA 1
ATOM 925 C C . GLN A 1 136 ? 42.481 -3.427 -30.030 1.00 50.35 170 GLN A C 1
ATOM 926 O O . GLN A 1 136 ? 42.419 -2.508 -29.215 1.00 50.40 170 GLN A O 1
ATOM 929 N N . GLU A 1 137 ? 41.729 -3.479 -31.129 1.00 51.94 171 GLU A N 1
ATOM 930 C CA . GLU A 1 137 ? 40.792 -2.415 -31.505 1.00 52.78 171 GLU A CA 1
ATOM 931 C C . GLU A 1 137 ? 39.601 -2.304 -30.545 1.00 53.11 171 GLU A C 1
ATOM 932 O O . GLU A 1 137 ? 39.335 -1.230 -29.996 1.00 52.36 171 GLU A O 1
ATOM 934 N N . GLU A 1 138 ? 38.903 -3.424 -30.349 1.00 54.17 172 GLU A N 1
ATOM 935 C CA . GLU A 1 138 ? 37.683 -3.475 -29.540 1.00 54.63 172 GLU A CA 1
ATOM 936 C C . GLU A 1 138 ? 37.949 -3.265 -28.050 1.00 55.07 172 GLU A C 1
ATOM 937 O O . GLU A 1 138 ? 37.178 -2.581 -27.373 1.00 55.28 172 GLU A O 1
ATOM 939 N N . ASP A 1 139 ? 39.040 -3.846 -27.550 1.00 55.09 173 ASP A N 1
ATOM 940 C CA . ASP A 1 139 ? 39.387 -3.755 -26.132 1.00 55.04 173 ASP A CA 1
ATOM 941 C C . ASP A 1 139 ? 39.767 -2.341 -25.700 1.00 55.30 173 ASP A C 1
ATOM 942 O O . ASP A 1 139 ? 39.371 -1.895 -24.619 1.00 55.08 173 ASP A O 1
ATOM 947 N N . LEU A 1 140 ? 40.520 -1.639 -26.548 1.00 55.60 174 LEU A N 1
ATOM 948 C CA . LEU A 1 140 ? 40.950 -0.265 -26.260 1.00 55.85 174 LEU A CA 1
ATOM 949 C C . LEU A 1 140 ? 39.774 0.692 -26.058 1.00 56.33 174 LEU A C 1
ATOM 950 O O . LEU A 1 140 ? 39.784 1.504 -25.126 1.00 55.68 174 LEU A O 1
ATOM 955 N N . ALA A 1 141 ? 38.768 0.582 -26.928 1.00 56.85 175 ALA A N 1
ATOM 956 C CA . ALA A 1 141 ? 37.573 1.426 -26.861 1.00 57.26 175 ALA A CA 1
ATOM 957 C C . ALA A 1 141 ? 36.725 1.133 -25.619 1.00 57.78 175 ALA A C 1
ATOM 958 O O . ALA A 1 141 ? 36.228 2.059 -24.973 1.00 58.11 175 ALA A O 1
ATOM 960 N N . ASN A 1 142 ? 36.575 -0.150 -25.290 1.00 58.18 176 ASN A N 1
ATOM 961 C CA . ASN A 1 142 ? 35.838 -0.575 -24.097 1.00 58.77 176 ASN A CA 1
ATOM 962 C C . ASN A 1 142 ? 36.445 -0.038 -22.806 1.00 59.52 176 ASN A C 1
ATOM 963 O O . ASN A 1 142 ? 35.720 0.426 -21.922 1.00 60.54 176 ASN A O 1
ATOM 968 N N . ILE A 1 143 ? 37.774 -0.105 -22.709 1.00 59.06 177 ILE A N 1
ATOM 969 C CA . ILE A 1 143 ? 38.506 0.410 -21.554 1.00 58.41 177 ILE A CA 1
ATOM 970 C C . ILE A 1 143 ? 38.260 1.908 -21.384 1.00 58.45 177 ILE A C 1
ATOM 971 O O . ILE A 1 143 ? 37.803 2.355 -20.326 1.00 58.40 177 ILE A O 1
ATOM 976 N N . ASN A 1 144 ? 38.545 2.666 -22.443 1.00 58.18 178 ASN A N 1
ATOM 977 C CA . ASN A 1 144 ? 38.423 4.118 -22.424 1.00 57.22 178 ASN A CA 1
ATOM 978 C C . ASN A 1 144 ? 37.011 4.569 -22.086 1.00 57.14 178 ASN A C 1
ATOM 979 O O . ASN A 1 144 ? 36.833 5.495 -21.292 1.00 57.55 178 ASN A O 1
ATOM 984 N N . GLN A 1 145 ? 36.019 3.901 -22.675 1.00 56.65 179 GLN A N 1
ATOM 985 C CA . GLN A 1 145 ? 34.615 4.152 -22.351 1.00 56.31 179 GLN A CA 1
ATOM 986 C C . GLN A 1 145 ? 34.348 3.995 -20.847 1.00 55.78 179 GLN A C 1
ATOM 987 O O . GLN A 1 145 ? 33.758 4.882 -20.226 1.00 55.84 179 GLN A O 1
ATOM 989 N N . TRP A 1 146 ? 34.800 2.887 -20.259 1.00 55.15 180 TRP A N 1
ATOM 990 C CA . TRP A 1 146 ? 34.546 2.634 -18.838 1.00 54.91 180 TRP A CA 1
ATOM 991 C C . TRP A 1 146 ? 35.240 3.639 -17.925 1.00 54.28 180 TRP A C 1
ATOM 992 O O . TRP A 1 146 ? 34.670 4.051 -16.912 1.00 54.24 180 TRP A O 1
ATOM 1003 N N . VAL A 1 147 ? 36.463 4.027 -18.285 1.00 54.01 181 VAL A N 1
ATOM 1004 C CA . VAL A 1 147 ? 37.194 5.070 -17.551 1.00 53.29 181 VAL A CA 1
ATOM 1005 C C . VAL A 1 147 ? 36.527 6.445 -17.744 1.00 52.42 181 VAL A C 1
ATOM 1006 O O . VAL A 1 147 ? 36.497 7.254 -16.819 1.00 52.57 181 VAL A O 1
ATOM 1010 N N . LYS A 1 148 ? 35.979 6.693 -18.932 1.00 51.69 182 LYS A N 1
ATOM 1011 C CA . LYS A 1 148 ? 35.166 7.889 -19.169 1.00 51.65 182 LYS A CA 1
ATOM 1012 C C . LYS A 1 148 ? 33.949 7.917 -18.236 1.00 51.63 182 LYS A C 1
ATOM 1013 O O . LYS A 1 148 ? 33.629 8.958 -17.660 1.00 51.76 182 LYS A O 1
ATOM 1017 N N . GLU A 1 149 ? 33.298 6.766 -18.077 1.00 51.59 183 GLU A N 1
ATOM 1018 C CA . GLU A 1 149 ? 32.102 6.633 -17.236 1.00 52.15 183 GLU A CA 1
ATOM 1019 C C . GLU A 1 149 ? 32.375 6.741 -15.731 1.00 51.99 183 GLU A C 1
ATOM 1020 O O . GLU A 1 149 ? 31.587 7.344 -14.999 1.00 52.64 183 GLU A O 1
ATOM 1026 N N . ALA A 1 150 ? 33.481 6.156 -15.278 1.00 51.18 184 ALA A N 1
ATOM 1027 C CA . ALA A 1 150 ? 33.781 6.057 -13.848 1.00 50.49 184 ALA A CA 1
ATOM 1028 C C . ALA A 1 150 ? 34.418 7.319 -13.268 1.00 49.89 184 ALA A C 1
ATOM 1029 O O . ALA A 1 150 ? 34.473 7.492 -12.047 1.00 49.89 184 ALA A O 1
ATOM 1031 N N . THR A 1 151 ? 34.911 8.189 -14.146 1.00 49.13 185 THR A N 1
ATOM 1032 C CA . THR A 1 151 ? 35.406 9.507 -13.749 1.00 47.73 185 THR A CA 1
ATOM 1033 C C . THR A 1 151 ? 34.351 10.569 -14.067 1.00 47.72 185 THR A C 1
ATOM 1034 O O . THR A 1 151 ? 34.568 11.767 -13.856 1.00 46.98 185 THR A O 1
ATOM 1038 N N . GLU A 1 152 ? 33.207 10.096 -14.570 1.00 48.18 186 GLU A N 1
ATOM 1039 C CA . GLU A 1 152 ? 32.044 10.920 -14.933 1.00 48.20 186 GLU A CA 1
ATOM 1040 C C . GLU A 1 152 ? 32.363 12.037 -15.938 1.00 48.38 186 GLU A C 1
ATOM 1041 O O . GLU A 1 152 ? 32.074 13.215 -15.704 1.00 47.98 186 GLU A O 1
ATOM 1047 N N . GLY A 1 153 ? 32.962 11.637 -17.060 1.00 48.58 187 GLY A N 1
ATOM 1048 C CA . GLY A 1 153 ? 33.293 12.546 -18.151 1.00 48.49 187 GLY A CA 1
ATOM 1049 C C . GLY A 1 153 ? 34.720 13.055 -18.122 1.00 48.64 187 GLY A C 1
ATOM 1050 O O . GLY A 1 153 ? 35.331 13.247 -19.173 1.00 49.08 187 GLY A O 1
ATOM 1051 N N . LYS A 1 154 ? 35.252 13.249 -16.917 1.00 48.64 188 LYS A N 1
ATOM 1052 C CA . LYS A 1 154 ? 36.515 13.972 -16.710 1.00 48.96 188 LYS A CA 1
ATOM 1053 C C . LYS A 1 154 ? 37.734 13.414 -17.462 1.00 48.45 188 LYS A C 1
ATOM 1054 O O . LYS A 1 154 ? 38.526 14.185 -18.010 1.00 47.66 188 LYS A O 1
ATOM 1056 N N . ILE A 1 155 ? 37.874 12.089 -17.496 1.00 48.31 189 ILE A N 1
ATOM 1057 C CA . ILE A 1 155 ? 39.038 11.457 -18.138 1.00 48.25 189 ILE A CA 1
ATOM 1058 C C . ILE A 1 155 ? 38.673 10.643 -19.383 1.00 48.47 189 ILE A C 1
ATOM 1059 O O . ILE A 1 155 ? 37.995 9.615 -19.301 1.00 48.28 189 ILE A O 1
ATOM 1064 N N . GLU A 1 156 ? 39.138 11.138 -20.532 1.00 48.80 190 GLU A N 1
ATOM 1065 C CA . GLU A 1 156 ? 38.823 10.579 -21.847 1.00 47.97 190 GLU A CA 1
ATOM 1066 C C . GLU A 1 156 ? 40.090 10.067 -22.533 1.00 47.38 190 GLU A C 1
ATOM 1067 O O . GLU A 1 156 ? 41.170 10.632 -22.353 1.00 47.05 190 GLU A O 1
ATOM 1073 N N . ASP A 1 157 ? 39.944 8.993 -23.312 1.00 46.71 191 ASP A N 1
ATOM 1074 C CA . ASP A 1 157 ? 41.039 8.400 -24.097 1.00 45.71 191 ASP A CA 1
ATOM 1075 C C . ASP A 1 157 ? 42.249 8.008 -23.247 1.00 44.83 191 ASP A C 1
ATOM 1076 O O . ASP A 1 157 ? 43.382 8.415 -23.521 1.00 44.59 191 ASP A O 1
ATOM 1081 N N . PHE A 1 158 ? 41.986 7.203 -22.222 1.00 44.05 192 PHE A N 1
ATOM 1082 C CA . PHE A 1 158 ? 42.994 6.796 -21.246 1.00 44.03 192 PHE A CA 1
ATOM 1083 C C . PHE A 1 158 ? 44.252 6.142 -21.866 1.00 44.47 192 PHE A C 1
ATOM 1084 O O . PHE A 1 158 ? 45.371 6.622 -21.662 1.00 44.62 192 PHE A O 1
ATOM 1092 N N . LEU A 1 159 ? 44.064 5.057 -22.612 1.00 44.43 193 LEU A N 1
ATOM 1093 C CA . LEU A 1 159 ? 45.133 4.473 -23.425 1.00 45.26 193 LEU A CA 1
ATOM 1094 C C . LEU A 1 159 ? 44.715 4.594 -24.901 1.00 45.60 193 LEU A C 1
ATOM 1095 O O . LEU A 1 159 ? 43.550 4.345 -25.200 1.00 45.95 193 LEU A O 1
ATOM 1097 N N . SER A 1 160 ? 45.592 4.968 -25.844 1.00 45.95 194 SER A N 1
ATOM 1098 C CA . SER A 1 160 ? 47.058 5.135 -25.760 1.00 46.39 194 SER A CA 1
ATOM 1099 C C . SER A 1 160 ? 47.674 4.065 -26.651 1.00 46.16 194 SER A C 1
ATOM 1100 O O . SER A 1 160 ? 48.327 4.379 -27.643 1.00 46.33 194 SER A O 1
ATOM 1102 N N . GLU A 1 161 ? 47.440 2.807 -26.285 1.00 46.16 195 GLU A N 1
ATOM 1103 C CA . GLU A 1 161 ? 47.829 1.619 -27.063 1.00 46.15 195 GLU A CA 1
ATOM 1104 C C . GLU A 1 161 ? 47.704 0.375 -26.178 1.00 45.92 195 GLU A C 1
ATOM 1105 O O . GLU A 1 161 ? 47.561 0.490 -24.957 1.00 45.50 195 GLU A O 1
ATOM 1111 N N . LEU A 1 162 ? 47.757 -0.804 -26.797 1.00 45.87 196 LEU A N 1
ATOM 1112 C CA . LEU A 1 162 ? 47.597 -2.070 -26.077 1.00 45.60 196 LEU A CA 1
ATOM 1113 C C . LEU A 1 162 ? 48.208 -3.254 -26.841 1.00 45.05 196 LEU A C 1
ATOM 1114 O O . LEU A 1 162 ? 47.808 -3.534 -27.978 1.00 45.41 196 LEU A O 1
ATOM 1119 N N . PRO A 1 163 ? 49.185 -3.948 -26.221 1.00 44.19 197 PRO A N 1
ATOM 1120 C CA . PRO A 1 163 ? 49.776 -5.158 -26.806 1.00 43.92 197 PRO A CA 1
ATOM 1121 C C . PRO A 1 163 ? 48.930 -6.396 -26.476 1.00 43.44 197 PRO A C 1
ATOM 1122 O O . PRO A 1 163 ? 47.849 -6.248 -25.895 1.00 43.65 197 PRO A O 1
ATOM 1126 N N . ASP A 1 164 ? 49.395 -7.595 -26.845 1.00 42.39 198 ASP A N 1
ATOM 1127 C CA . ASP A 1 164 ? 48.675 -8.828 -26.477 1.00 41.46 198 ASP A CA 1
ATOM 1128 C C . ASP A 1 164 ? 49.405 -10.183 -26.641 1.00 41.04 198 ASP A C 1
ATOM 1129 O O . ASP A 1 164 ? 49.010 -10.956 -27.517 1.00 41.62 198 ASP A O 1
ATOM 1131 N N . SER A 1 165 ? 50.452 -10.517 -25.867 1.00 39.93 199 SER A N 1
ATOM 1132 C CA . SER A 1 165 ? 51.331 -9.639 -25.060 1.00 38.30 199 SER A CA 1
ATOM 1133 C C . SER A 1 165 ? 50.743 -8.944 -23.811 1.00 36.18 199 SER A C 1
ATOM 1134 O O . SER A 1 165 ? 51.352 -8.021 -23.257 1.00 36.28 199 SER A O 1
ATOM 1137 N N . THR A 1 166 ? 49.580 -9.401 -23.360 1.00 32.88 200 THR A N 1
ATOM 1138 C CA . THR A 1 166 ? 48.945 -8.833 -22.175 1.00 28.93 200 THR A CA 1
ATOM 1139 C C . THR A 1 166 ? 48.346 -9.958 -21.361 1.00 28.25 200 THR A C 1
ATOM 1140 O O . THR A 1 166 ? 47.606 -10.790 -21.892 1.00 28.16 200 THR A O 1
ATOM 1144 N N . VAL A 1 167 ? 48.677 -9.980 -20.073 1.00 26.26 201 VAL A N 1
ATOM 1145 C CA . VAL A 1 167 ? 48.158 -10.997 -19.171 1.00 24.05 201 VAL A CA 1
ATOM 1146 C C . VAL A 1 167 ? 47.261 -10.312 -18.152 1.00 22.44 201 VAL A C 1
ATOM 1147 O O . VAL A 1 167 ? 46.038 -10.415 -18.234 1.00 22.99 201 VAL A O 1
ATOM 1151 N N . LEU A 1 168 ? 47.866 -9.597 -17.211 1.00 20.76 202 LEU A N 1
ATOM 1152 C CA . LEU A 1 168 ? 47.105 -8.783 -16.272 1.00 19.71 202 LEU A CA 1
ATOM 1153 C C . LEU A 1 168 ? 47.463 -7.317 -16.467 1.00 19.00 202 LEU A C 1
ATOM 1154 O O . LEU A 1 168 ? 48.636 -6.932 -16.399 1.00 18.50 202 LEU A O 1
ATOM 1159 N N . LEU A 1 169 ? 46.437 -6.516 -16.730 1.00 18.62 203 LEU A N 1
ATOM 1160 C CA . LEU A 1 169 ? 46.571 -5.078 -16.855 1.00 18.72 203 LEU A CA 1
ATOM 1161 C C . LEU A 1 169 ? 45.858 -4.426 -15.677 1.00 18.19 203 LEU A C 1
ATOM 1162 O O . LEU A 1 169 ? 44.678 -4.687 -15.448 1.00 19.26 203 LEU A O 1
ATOM 1167 N N . LEU A 1 170 ? 46.581 -3.600 -14.923 1.00 17.62 204 LEU A N 1
ATOM 1168 C CA . LEU A 1 170 ? 46.009 -2.851 -13.803 1.00 16.63 204 LEU A CA 1
ATOM 1169 C C . LEU A 1 170 ? 45.919 -1.374 -14.176 1.00 16.54 204 LEU A C 1
ATOM 1170 O O . LEU A 1 170 ? 46.941 -0.705 -14.339 1.00 15.50 204 LEU A O 1
ATOM 1175 N N . LEU A 1 171 ? 44.691 -0.884 -14.339 1.00 17.55 205 LEU A N 1
ATOM 1176 C CA . LEU A 1 171 ? 44.447 0.497 -14.765 1.00 18.66 205 LEU A CA 1
ATOM 1177 C C . LEU A 1 171 ? 44.034 1.372 -13.603 1.00 19.17 205 LEU A C 1
ATOM 1178 O O . LEU A 1 171 ? 43.294 0.950 -12.718 1.00 20.04 205 LEU A O 1
ATOM 1183 N N . ASN A 1 172 ? 44.514 2.604 -13.621 1.00 19.40 206 ASN A N 1
ATOM 1184 C CA . ASN A 1 172 ? 44.266 3.526 -12.544 1.00 19.36 206 ASN A CA 1
ATOM 1185 C C . ASN A 1 172 ? 44.286 4.952 -13.084 1.00 18.32 206 ASN A C 1
ATOM 1186 O O . ASN A 1 172 ? 45.321 5.430 -13.530 1.00 18.09 206 ASN A O 1
ATOM 1191 N N . ALA A 1 173 ? 43.129 5.607 -13.094 1.00 17.54 207 ALA A N 1
ATOM 1192 C CA . ALA A 1 173 ? 43.046 7.019 -13.480 1.00 18.44 207 ALA A CA 1
ATOM 1193 C C . ALA A 1 173 ? 42.342 7.780 -12.377 1.00 19.21 207 ALA A C 1
ATOM 1194 O O . ALA A 1 173 ? 41.382 7.278 -11.790 1.00 21.91 207 ALA A O 1
ATOM 1196 N N . ILE A 1 174 ? 42.826 8.976 -12.073 1.00 17.38 208 ILE A N 1
ATOM 1197 C CA . ILE A 1 174 ? 42.214 9.765 -11.018 1.00 17.65 208 ILE A CA 1
ATOM 1198 C C . ILE A 1 174 ? 42.118 11.247 -11.396 1.00 18.37 208 ILE A C 1
ATOM 1199 O O . ILE A 1 174 ? 43.061 11.831 -11.954 1.00 19.54 208 ILE A O 1
ATOM 1204 N N . HIS A 1 175 ? 40.964 11.844 -11.120 1.00 16.86 209 HIS A N 1
ATOM 1205 C CA . HIS A 1 175 ? 40.775 13.252 -11.414 1.00 16.75 209 HIS A CA 1
ATOM 1206 C C . HIS A 1 175 ? 40.425 14.056 -10.172 1.00 16.37 209 HIS A C 1
ATOM 1207 O O . HIS A 1 175 ? 39.541 13.675 -9.400 1.00 16.54 209 HIS A O 1
ATOM 1214 N N . PHE A 1 176 ? 41.111 15.175 -9.990 1.00 15.13 210 PHE A N 1
ATOM 1215 C CA . PHE A 1 176 ? 40.826 16.043 -8.859 1.00 16.48 210 PHE A CA 1
ATOM 1216 C C . PHE A 1 176 ? 40.505 17.465 -9.272 1.00 16.03 210 PHE A C 1
ATOM 1217 O O . PHE A 1 176 ? 41.278 18.118 -9.976 1.00 15.69 210 PHE A O 1
ATOM 1225 N N . HIS A 1 177 ? 39.357 17.935 -8.808 1.00 15.86 211 HIS A N 1
ATOM 1226 C CA . HIS A 1 177 ? 39.006 19.343 -8.868 1.00 16.49 211 HIS A CA 1
ATOM 1227 C C . HIS A 1 177 ? 38.131 19.656 -7.660 1.00 17.40 211 HIS A C 1
ATOM 1228 O O . HIS A 1 177 ? 37.042 19.097 -7.512 1.00 17.87 211 HIS A O 1
ATOM 1235 N N . GLY A 1 178 ? 38.631 20.530 -6.791 1.00 18.55 212 GLY A N 1
ATOM 1236 C CA . GLY A 1 178 ? 38.004 20.790 -5.496 1.00 20.25 212 GLY A CA 1
ATOM 1237 C C . GLY A 1 178 ? 37.377 22.164 -5.373 1.00 21.45 212 GLY A C 1
ATOM 1238 O O . GLY A 1 178 ? 37.487 22.994 -6.283 1.00 22.54 212 GLY A O 1
ATOM 1239 N N . PHE A 1 179 ? 36.718 22.396 -4.238 1.00 21.18 213 PHE A N 1
ATOM 1240 C CA . PHE A 1 179 ? 36.063 23.668 -3.946 1.00 20.78 213 PHE A CA 1
ATOM 1241 C C . PHE A 1 179 ? 36.683 24.303 -2.713 1.00 18.44 213 PHE A C 1
ATOM 1242 O O . PHE A 1 179 ? 36.618 23.736 -1.626 1.00 18.99 213 PHE A O 1
ATOM 1250 N N . TRP A 1 180 ? 37.265 25.484 -2.877 1.00 16.03 214 TRP A N 1
ATOM 1251 C CA . TRP A 1 180 ? 37.871 26.2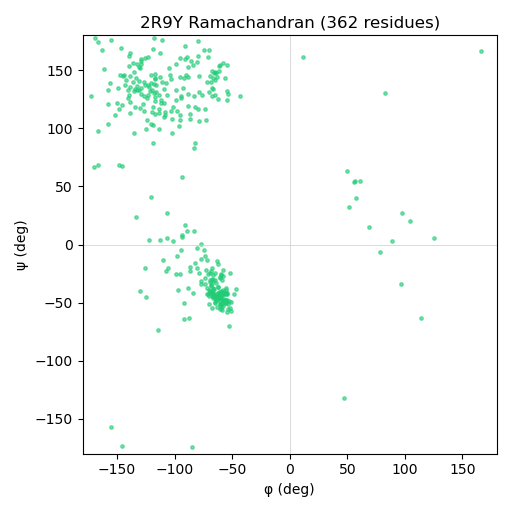07 -1.758 1.00 14.18 214 TRP A CA 1
ATOM 1252 C C . TRP A 1 180 ? 36.879 26.446 -0.639 1.00 14.51 214 TRP A C 1
ATOM 1253 O O . TRP A 1 180 ? 35.706 26.674 -0.892 1.00 15.51 214 TRP A O 1
ATOM 1264 N N . ARG A 1 181 ? 37.344 26.374 0.603 1.00 14.96 215 ARG A N 1
ATOM 1265 C CA . ARG A 1 181 ? 36.536 26.825 1.722 1.00 14.98 215 ARG A CA 1
ATOM 1266 C C . ARG A 1 181 ? 36.211 28.311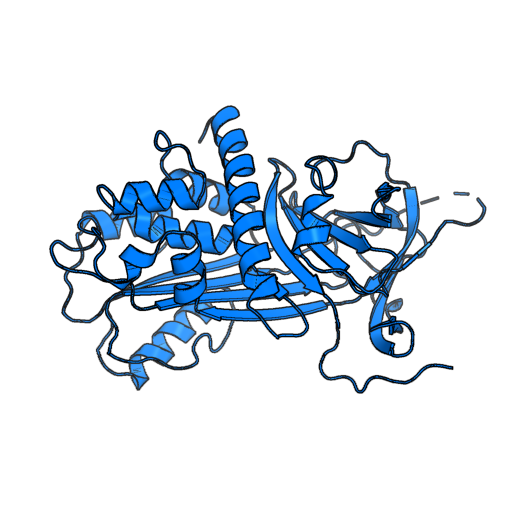 1.490 1.00 14.67 215 ARG A C 1
ATOM 1267 O O . ARG A 1 181 ? 35.074 28.745 1.715 1.00 13.50 215 ARG A O 1
ATOM 1275 N N . THR A 1 182 ? 37.213 29.060 1.015 1.00 13.80 216 THR A N 1
ATOM 1276 C CA . THR A 1 182 ? 37.051 30.452 0.592 1.00 14.80 216 THR A CA 1
ATOM 1277 C C . THR A 1 182 ? 37.406 30.621 -0.885 1.00 14.74 216 THR A C 1
ATOM 1278 O O . THR A 1 182 ? 38.570 30.456 -1.272 1.00 14.38 216 THR A O 1
ATOM 1282 N N . LYS A 1 183 ? 36.408 30.966 -1.701 1.00 14.26 217 LYS A N 1
ATOM 1283 C CA . LYS A 1 183 ? 36.599 31.048 -3.154 1.00 13.73 217 LYS A CA 1
ATOM 1284 C C . LYS A 1 183 ? 37.467 32.234 -3.555 1.00 13.50 217 LYS A C 1
ATOM 1285 O O . LYS A 1 183 ? 37.649 33.176 -2.779 1.00 13.96 217 LYS A O 1
ATOM 1289 N N . PHE A 1 184 ? 38.006 32.163 -4.767 1.00 12.69 218 PHE A N 1
ATOM 1290 C CA . PHE A 1 184 ? 38.627 33.306 -5.412 1.00 13.21 218 PHE A CA 1
ATOM 1291 C C . PHE A 1 184 ? 37.615 33.980 -6.330 1.00 13.14 218 PHE A C 1
ATOM 1292 O O . PHE A 1 184 ? 36.799 33.305 -6.953 1.00 13.92 218 PHE A O 1
ATOM 1300 N N . ASP A 1 185 ? 37.678 35.306 -6.401 1.00 12.37 219 ASP A N 1
ATOM 1301 C CA . ASP A 1 185 ? 36.833 36.098 -7.282 1.00 13.14 219 ASP A CA 1
ATOM 1302 C C . ASP A 1 185 ? 37.392 36.038 -8.711 1.00 13.83 219 ASP A C 1
ATOM 1303 O O . ASP A 1 185 ? 38.414 36.669 -9.007 1.00 15.13 219 ASP A O 1
ATOM 1308 N N . PRO A 1 186 ? 36.719 35.292 -9.615 1.00 13.74 220 PRO A N 1
ATOM 1309 C CA . PRO A 1 186 ? 37.287 35.081 -10.960 1.00 13.01 220 PRO A CA 1
ATOM 1310 C C . PRO A 1 186 ? 37.465 36.359 -11.780 1.00 11.45 220 PRO A C 1
ATOM 1311 O O . PRO A 1 186 ? 38.213 36.351 -12.754 1.00 12.27 220 PRO A O 1
ATOM 1315 N N . SER A 1 187 ? 36.800 37.442 -11.382 1.00 10.23 221 SER A N 1
ATOM 1316 C CA . SER A 1 187 ? 36.969 38.747 -12.035 1.00 8.86 221 SER A CA 1
ATOM 1317 C C . SER A 1 187 ? 38.319 39.376 -11.720 1.00 8.11 221 SER A C 1
ATOM 1318 O O . SER A 1 187 ? 38.716 40.350 -12.367 1.00 6.27 221 SER A O 1
ATOM 1321 N N . LEU A 1 188 ? 39.007 38.826 -10.717 1.00 7.94 222 LEU A N 1
ATOM 1322 C CA . LEU A 1 188 ? 40.299 39.351 -10.288 1.00 7.13 222 LEU A CA 1
ATOM 1323 C C . LEU A 1 188 ? 41.481 38.586 -10.867 1.00 7.82 222 LEU A C 1
ATOM 1324 O O . LEU A 1 188 ? 42.616 39.033 -10.740 1.00 10.74 222 LEU A O 1
ATOM 1329 N N . THR A 1 189 ? 41.224 37.451 -11.510 1.00 8.11 223 THR A N 1
ATOM 1330 C CA . THR A 1 189 ? 42.288 36.673 -12.165 1.00 8.27 223 THR A CA 1
ATOM 1331 C C . THR A 1 189 ? 42.847 37.454 -13.370 1.00 8.68 223 THR A C 1
ATOM 1332 O O . THR A 1 189 ? 42.090 38.047 -14.135 1.00 10.92 223 THR A O 1
ATOM 1336 N N . GLN A 1 190 ? 44.167 37.492 -13.502 1.00 7.86 224 GLN A N 1
ATOM 1337 C CA . GLN A 1 190 ? 44.847 38.237 -14.564 1.00 8.92 224 GLN A CA 1
ATOM 1338 C C . GLN A 1 190 ? 46.008 37.415 -15.092 1.00 8.31 224 GLN A C 1
ATOM 1339 O O . GLN A 1 190 ? 46.564 36.593 -14.361 1.00 7.82 224 GLN A O 1
ATOM 1345 N N . LYS A 1 191 ? 46.390 37.635 -16.347 1.00 9.23 225 LYS A N 1
ATOM 1346 C CA . LYS A 1 191 ? 47.658 37.097 -16.839 1.00 10.02 225 LYS A CA 1
ATOM 1347 C C . LYS A 1 191 ? 48.757 37.786 -16.061 1.00 9.41 225 LYS A C 1
ATOM 1348 O O . LYS A 1 191 ? 48.773 39.011 -15.959 1.00 11.67 225 LYS A O 1
ATOM 1354 N N . ASP A 1 192 ? 49.657 37.002 -15.492 1.00 7.52 226 ASP A N 1
ATOM 1355 C CA . ASP A 1 192 ? 50.733 37.548 -14.704 1.00 7.22 226 ASP A CA 1
ATOM 1356 C C . ASP A 1 192 ? 51.972 36.694 -14.865 1.00 7.37 226 ASP A C 1
ATOM 1357 O O . ASP A 1 192 ? 51.906 35.582 -15.413 1.00 6.56 226 ASP A O 1
ATOM 1362 N N . PHE A 1 193 ? 53.097 37.214 -14.373 1.00 7.85 227 PHE A N 1
ATOM 1363 C CA . PHE A 1 193 ? 54.390 36.557 -14.532 1.00 9.10 227 PHE A CA 1
ATOM 1364 C C . PHE A 1 193 ? 54.597 35.422 -13.559 1.00 8.57 227 PHE A C 1
ATOM 1365 O O . PHE A 1 193 ? 54.368 35.573 -12.366 1.00 11.46 227 PHE A O 1
ATOM 1373 N N . PHE A 1 194 ? 55.032 34.287 -14.079 1.00 7.54 228 PHE A N 1
ATOM 1374 C CA . PHE A 1 194 ? 55.510 33.188 -13.254 1.00 7.15 228 PHE A CA 1
ATOM 1375 C C . PHE A 1 194 ? 56.979 32.980 -13.612 1.00 7.61 228 PHE A C 1
ATOM 1376 O O . PHE A 1 194 ? 57.310 32.842 -14.784 1.00 8.85 228 PHE A O 1
ATOM 1384 N N . HIS A 1 195 ? 57.857 32.986 -12.616 1.00 7.43 229 HIS A N 1
ATOM 1385 C CA . HIS A 1 195 ? 59.299 32.958 -12.875 1.00 7.47 229 HIS A CA 1
ATOM 1386 C C . HIS A 1 195 ? 59.831 31.542 -13.039 1.00 7.04 229 HIS A C 1
ATOM 1387 O O . HIS A 1 195 ? 59.916 30.800 -12.065 1.00 7.79 229 HIS A O 1
ATOM 1394 N N . LEU A 1 196 ? 60.188 31.166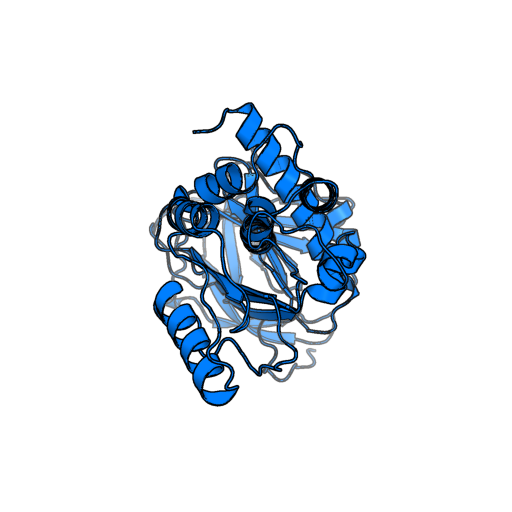 -14.264 1.00 6.84 230 LEU A N 1
ATOM 1395 C CA . LEU A 1 196 ? 60.746 29.832 -14.507 1.00 7.69 230 LEU A CA 1
ATOM 1396 C C . LEU A 1 196 ? 62.099 29.716 -13.825 1.00 9.09 230 LEU A C 1
ATOM 1397 O O . LEU A 1 196 ? 62.430 28.670 -13.258 1.00 8.85 230 LEU A O 1
ATOM 1402 N N . ASP A 1 197 ? 62.863 30.808 -13.887 1.00 10.16 231 ASP A N 1
ATOM 1403 C CA . ASP A 1 197 ? 64.120 30.958 -13.148 1.00 10.38 231 ASP A CA 1
ATOM 1404 C C . ASP A 1 197 ? 64.449 32.444 -12.922 1.00 11.75 231 ASP A C 1
ATOM 1405 O O . ASP A 1 197 ? 63.538 33.271 -12.914 1.00 11.23 231 ASP A O 1
ATOM 1410 N N . GLU A 1 198 ? 65.720 32.788 -12.709 1.00 13.10 232 GLU A N 1
ATOM 1411 C CA . GLU A 1 198 ? 66.078 34.188 -12.453 1.00 15.82 232 GLU A CA 1
ATOM 1412 C C . GLU A 1 198 ? 65.793 35.103 -13.649 1.00 15.48 232 GLU A C 1
ATOM 1413 O O . GLU A 1 198 ? 65.434 36.268 -13.458 1.00 15.96 232 GLU A O 1
ATOM 1419 N N . ARG A 1 199 ? 65.942 34.567 -14.866 1.00 13.83 233 ARG A N 1
ATOM 1420 C CA . ARG A 1 199 ? 65.912 35.370 -16.099 1.00 12.29 233 ARG A CA 1
ATOM 1421 C C . ARG A 1 199 ? 64.652 35.209 -16.952 1.00 10.57 233 ARG A C 1
ATOM 1422 O O . ARG A 1 199 ? 64.328 36.087 -17.757 1.00 10.68 233 ARG A O 1
ATOM 1430 N N . PHE A 1 200 ? 63.957 34.090 -16.795 1.00 8.80 234 PHE A N 1
ATOM 1431 C CA . PHE A 1 200 ? 62.861 33.754 -17.701 1.00 8.56 234 PHE A CA 1
ATOM 1432 C C . PHE A 1 200 ? 61.512 33.656 -17.001 1.00 8.34 234 PHE A C 1
ATOM 1433 O O . PHE A 1 200 ? 61.398 33.095 -15.898 1.00 6.91 234 PHE A O 1
ATOM 1441 N N . THR A 1 201 ? 60.493 34.207 -17.652 1.00 7.07 235 THR A N 1
ATOM 1442 C CA . THR A 1 201 ? 59.148 34.099 -17.140 1.00 7.91 235 THR A CA 1
ATOM 1443 C C . THR A 1 201 ? 58.221 33.455 -18.147 1.00 9.20 235 THR A C 1
ATOM 1444 O O . THR A 1 201 ? 58.504 33.402 -19.349 1.00 9.88 235 THR A O 1
ATOM 1448 N N . VAL A 1 202 ? 57.098 32.978 -17.635 1.00 9.19 236 VAL A N 1
ATOM 1449 C CA . VAL A 1 202 ? 56.018 32.484 -18.459 1.00 10.66 236 VAL A CA 1
ATOM 1450 C C . VAL A 1 202 ? 54.754 33.199 -17.958 1.00 12.83 236 VAL A C 1
ATOM 1451 O O . VAL A 1 202 ? 54.721 33.676 -16.811 1.00 15.99 236 VAL A O 1
ATOM 1455 N N . SER A 1 203 ? 53.738 33.337 -18.800 1.00 11.57 237 SER A N 1
ATOM 1456 C CA . SER A 1 203 ? 52.515 34.000 -18.344 1.00 12.49 237 SER A CA 1
ATOM 1457 C C . SER A 1 203 ? 51.526 32.986 -17.807 1.00 13.21 237 SER A C 1
ATOM 1458 O O . SER A 1 203 ? 51.291 31.941 -18.414 1.00 16.61 237 SER A O 1
ATOM 1461 N N . VAL A 1 204 ? 50.934 33.280 -16.666 1.00 11.81 238 VAL A N 1
ATOM 1462 C CA . VAL A 1 204 ? 49.918 32.389 -16.142 1.00 9.85 238 VAL A CA 1
ATOM 1463 C C . VAL A 1 204 ? 48.686 33.173 -15.714 1.00 9.55 238 VAL A C 1
ATOM 1464 O O . VAL A 1 204 ? 48.776 34.358 -15.426 1.00 9.20 238 VAL A O 1
ATOM 1468 N N . ASP A 1 205 ? 47.538 32.506 -15.692 1.00 9.36 239 ASP A N 1
ATOM 1469 C CA . ASP A 1 205 ? 46.344 33.079 -15.110 1.00 8.19 239 ASP A CA 1
ATOM 1470 C C . ASP A 1 205 ? 46.522 33.065 -13.604 1.00 9.00 239 ASP A C 1
ATOM 1471 O O . ASP A 1 205 ? 46.478 32.002 -12.977 1.00 10.63 239 ASP A O 1
ATOM 1476 N N . MET A 1 206 ? 46.753 34.242 -13.031 1.00 7.98 240 MET A N 1
ATOM 1477 C CA . MET A 1 206 ? 46.986 34.356 -11.599 1.00 9.38 240 MET A CA 1
ATOM 1478 C C . MET A 1 206 ? 45.700 34.703 -10.837 1.00 9.79 240 MET A C 1
ATOM 1479 O O . MET A 1 206 ? 45.171 35.811 -10.965 1.00 11.52 240 MET A O 1
ATOM 1484 N N . MET A 1 207 ? 45.192 33.758 -10.049 1.00 8.44 241 MET A N 1
ATOM 1485 C CA . MET A 1 207 ? 44.050 34.040 -9.173 1.00 8.38 241 MET A CA 1
ATOM 1486 C C . MET A 1 207 ? 44.465 35.021 -8.086 1.00 7.34 241 MET A C 1
ATOM 1487 O O . MET A 1 207 ? 45.628 35.039 -7.679 1.00 8.28 241 MET A O 1
ATOM 1492 N N . HIS A 1 208 ? 43.527 35.841 -7.626 1.00 6.12 242 HIS A N 1
ATOM 1493 C CA . HIS A 1 208 ? 43.862 36.876 -6.674 1.00 6.65 242 HIS A CA 1
ATOM 1494 C C . HIS A 1 208 ? 42.801 37.116 -5.618 1.00 8.08 242 HIS A C 1
ATOM 1495 O O . HIS A 1 208 ? 41.603 37.144 -5.915 1.00 8.12 242 HIS A O 1
ATOM 1502 N N . ALA A 1 209 ? 43.266 37.288 -4.381 1.00 8.79 243 ALA A N 1
ATOM 1503 C CA . ALA A 1 209 ? 42.431 37.724 -3.262 1.00 9.04 243 ALA A CA 1
ATOM 1504 C C . ALA A 1 209 ? 43.126 38.892 -2.580 1.00 9.75 243 ALA A C 1
ATOM 1505 O O . ALA A 1 209 ? 44.337 38.848 -2.358 1.00 10.73 243 ALA A O 1
ATOM 1507 N N . VAL A 1 210 ? 42.378 39.942 -2.263 1.00 9.14 244 VAL A N 1
ATOM 1508 C CA . VAL A 1 210 ? 42.988 41.081 -1.597 1.00 10.62 244 VAL A CA 1
ATOM 1509 C C . VAL A 1 210 ? 43.227 40.780 -0.118 1.00 12.49 244 VAL A C 1
ATOM 1510 O O . VAL A 1 210 ? 44.201 41.258 0.461 1.00 13.57 244 VAL A O 1
ATOM 1514 N N . SER A 1 211 ? 42.361 39.953 0.476 1.00 12.69 245 SER A N 1
ATOM 1515 C CA . SER A 1 211 ? 42.392 39.709 1.910 1.00 11.50 245 SER A CA 1
ATOM 1516 C C . SER A 1 211 ? 41.941 38.304 2.285 1.00 12.44 245 SER A C 1
ATOM 1517 O O . SER A 1 211 ? 40.909 38.126 2.933 1.00 15.19 245 SER A O 1
ATOM 1520 N N . TYR A 1 212 ? 42.742 37.314 1.917 1.00 10.67 246 TYR A N 1
ATOM 1521 C CA . TYR A 1 212 ? 42.379 35.908 2.065 1.00 9.72 246 TYR A CA 1
ATOM 1522 C C . TYR A 1 212 ? 42.797 35.380 3.436 1.00 10.44 246 TYR A C 1
ATOM 1523 O O . TYR A 1 212 ? 43.845 35.780 3.939 1.00 13.57 246 TYR A O 1
ATOM 1532 N N . PRO A 1 213 ? 42.002 34.473 4.045 1.00 9.54 247 PRO A N 1
ATOM 1533 C CA . PRO A 1 213 ? 42.465 33.918 5.323 1.00 9.70 247 PRO A CA 1
ATOM 1534 C C . PRO A 1 213 ? 43.493 32.818 5.084 1.00 11.15 247 PRO A C 1
ATOM 1535 O O . PRO A 1 213 ? 43.180 31.784 4.468 1.00 12.86 247 PRO A O 1
ATOM 1539 N N . LEU A 1 214 ? 44.718 33.034 5.547 1.00 10.40 248 LEU A N 1
ATOM 1540 C CA . LEU A 1 214 ? 45.789 32.120 5.182 1.00 10.11 248 LEU A CA 1
ATOM 1541 C C . LEU A 1 214 ? 46.677 31.722 6.345 1.00 10.28 248 LEU A C 1
ATOM 1542 O O . LEU A 1 214 ? 47.121 32.573 7.120 1.00 11.90 248 LEU A O 1
ATOM 1547 N N . ARG A 1 215 ? 46.908 30.417 6.458 1.00 9.38 249 ARG A N 1
ATOM 1548 C CA . ARG A 1 215 ? 47.892 29.866 7.370 1.00 8.06 249 ARG A CA 1
ATOM 1549 C C . ARG A 1 215 ? 49.131 29.681 6.537 1.00 8.10 249 ARG A C 1
ATOM 1550 O O . ARG A 1 215 ? 49.197 28.776 5.689 1.00 10.16 249 ARG A O 1
ATOM 1558 N N . TRP A 1 216 ? 50.107 30.548 6.770 1.00 6.14 250 TRP A N 1
ATOM 1559 C CA A TRP A 1 216 ? 51.327 30.618 5.973 0.50 5.18 250 TRP A CA 1
ATOM 1560 C CA B TRP A 1 216 ? 51.354 30.458 6.042 0.50 5.44 250 TRP A CA 1
ATOM 1561 C C . TRP A 1 216 ? 52.533 30.864 6.891 1.00 5.65 250 TRP A C 1
ATOM 1562 O O . TRP A 1 216 ? 52.457 31.737 7.765 1.00 5.77 250 TRP A O 1
ATOM 1583 N N . PHE A 1 217 ? 53.629 30.144 6.662 1.00 4.23 251 PHE A N 1
ATOM 1584 C CA . PHE A 1 217 ? 54.782 30.226 7.521 1.00 3.27 251 PHE A CA 1
ATOM 1585 C C . PHE A 1 217 ? 56.045 29.828 6.777 1.00 3.41 251 PHE A C 1
ATOM 1586 O O . PHE A 1 217 ? 55.989 29.420 5.628 1.00 2.40 251 PHE A O 1
ATOM 1594 N N . LEU A 1 218 ? 57.175 29.952 7.459 1.00 3.94 252 LEU A N 1
ATOM 1595 C CA . LEU A 1 218 ? 58.473 29.745 6.872 1.00 5.98 252 LEU A CA 1
ATOM 1596 C C . LEU A 1 218 ? 59.222 28.624 7.595 1.00 7.23 252 LEU A C 1
ATOM 1597 O O . LEU A 1 218 ? 59.156 28.508 8.824 1.00 6.02 252 LEU A O 1
ATOM 1602 N N . LEU A 1 219 ? 59.910 27.788 6.821 1.00 9.11 253 LEU A N 1
ATOM 1603 C CA . LEU A 1 219 ? 60.975 26.944 7.356 1.00 10.78 253 LEU A CA 1
ATOM 1604 C C . LEU A 1 219 ? 62.301 27.673 7.099 1.00 12.75 253 LEU A C 1
ATOM 1605 O O . LEU A 1 219 ? 62.818 27.677 5.976 1.00 13.54 253 LEU A O 1
ATOM 1610 N N . GLU A 1 220 ? 62.833 28.294 8.149 1.00 15.88 254 GLU A N 1
ATOM 1611 C CA . GLU A 1 220 ? 63.967 29.228 8.050 1.00 18.56 254 GLU A CA 1
ATOM 1612 C C . GLU A 1 2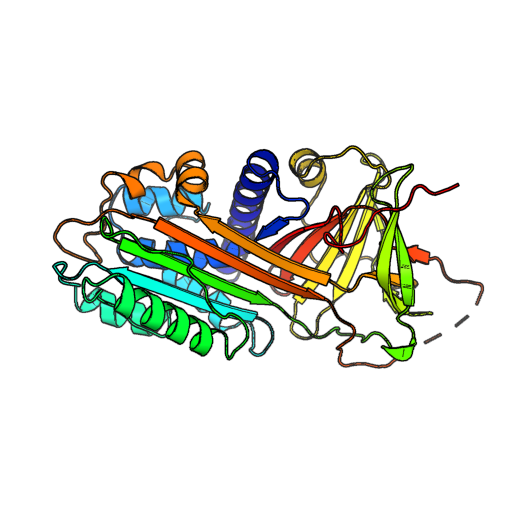20 ? 65.193 28.700 7.320 1.00 18.13 254 GLU A C 1
ATOM 1613 O O . GLU A 1 220 ? 65.489 29.170 6.219 1.00 18.71 254 GLU A O 1
ATOM 1619 N N . GLN A 1 221 ? 65.899 27.745 7.934 1.00 18.29 255 GLN A N 1
ATOM 1620 C CA . GLN A 1 221 ? 67.181 27.238 7.404 1.00 18.76 255 GLN A CA 1
ATOM 1621 C C . GLN A 1 221 ? 67.093 26.679 5.975 1.00 18.86 255 GLN A C 1
ATOM 1622 O O . GLN A 1 221 ? 67.925 27.025 5.139 1.00 20.05 255 GLN A O 1
ATOM 1624 N N . PRO A 1 222 ? 66.078 25.838 5.679 1.00 18.31 256 PRO A N 1
ATOM 1625 C CA . PRO A 1 222 ? 65.958 25.363 4.296 1.00 17.15 256 PRO A CA 1
ATOM 1626 C C . PRO A 1 222 ? 65.447 26.428 3.312 1.00 17.46 256 PRO A C 1
ATOM 1627 O O . PRO A 1 222 ? 65.477 26.188 2.096 1.00 18.65 256 PRO A O 1
ATOM 1631 N N . GLU A 1 223 ? 64.976 27.572 3.832 1.00 15.98 257 GLU A N 1
ATOM 1632 C CA . GLU A 1 223 ? 64.418 28.680 3.026 1.00 14.95 257 GLU A CA 1
ATOM 1633 C C . GLU A 1 223 ? 63.179 28.260 2.222 1.00 12.90 257 GLU A C 1
ATOM 1634 O O . GLU A 1 223 ? 63.131 28.405 0.992 1.00 12.71 257 GLU A O 1
ATOM 1640 N N . ILE A 1 224 ? 62.181 27.723 2.919 1.00 10.03 258 ILE A N 1
ATOM 1641 C CA . ILE A 1 224 ? 60.946 27.284 2.265 1.00 7.03 258 ILE A CA 1
ATOM 1642 C C . ILE A 1 224 ? 59.698 27.899 2.901 1.00 6.46 258 ILE A C 1
ATOM 1643 O O . ILE A 1 224 ? 59.508 27.836 4.124 1.00 6.91 258 ILE A O 1
ATOM 1648 N N . GLN A 1 225 ? 58.856 28.497 2.066 1.00 5.10 259 GLN A N 1
ATOM 1649 C CA . GLN A 1 225 ? 57.567 29.010 2.517 1.00 5.26 259 GLN A CA 1
ATOM 1650 C C . GLN A 1 225 ? 56.529 27.930 2.335 1.00 5.99 259 GLN A C 1
ATOM 1651 O O . GLN A 1 225 ? 56.578 27.175 1.359 1.00 7.73 259 GLN A O 1
ATOM 1657 N N . VAL A 1 226 ? 55.587 27.860 3.270 1.00 6.23 260 VAL A N 1
ATOM 1658 C CA . VAL A 1 226 ? 54.500 26.882 3.218 1.00 5.46 260 VAL A CA 1
ATOM 1659 C C . VAL A 1 226 ? 53.170 27.594 3.457 1.00 7.39 260 VAL A C 1
ATOM 1660 O O . VAL A 1 226 ? 53.052 28.408 4.384 1.00 8.72 260 VAL A O 1
ATOM 1664 N N . ALA A 1 227 ? 52.173 27.309 2.617 1.00 7.74 261 ALA A N 1
ATOM 1665 C CA . ALA A 1 227 ? 50.834 27.894 2.781 1.00 6.55 261 ALA A CA 1
ATOM 1666 C C . ALA A 1 227 ? 49.801 26.819 2.646 1.00 7.51 261 ALA A C 1
ATOM 1667 O O . ALA A 1 227 ? 49.969 25.912 1.829 1.00 8.84 261 ALA A O 1
ATOM 1669 N N . HIS A 1 228 ? 48.741 26.923 3.448 1.00 7.66 262 HIS A N 1
ATOM 1670 C CA . HIS A 1 228 ? 47.657 25.952 3.442 1.00 7.83 262 HIS A CA 1
ATOM 1671 C C . HIS A 1 228 ? 46.386 26.564 2.895 1.00 9.40 262 HIS A C 1
ATOM 1672 O O . HIS A 1 228 ? 45.886 27.553 3.440 1.00 10.76 262 HIS A O 1
ATOM 1679 N N . PHE A 1 229 ? 45.850 25.967 1.834 1.00 10.37 263 PHE A N 1
ATOM 1680 C CA . PHE A 1 229 ? 44.595 26.431 1.240 1.00 10.32 263 PHE A CA 1
ATOM 1681 C C . PHE A 1 229 ? 43.503 25.379 1.420 1.00 10.87 263 PHE A C 1
ATOM 1682 O O . PHE A 1 229 ? 43.459 24.400 0.682 1.00 12.41 263 PHE A O 1
ATOM 1690 N N . PRO A 1 230 ? 42.624 25.561 2.420 1.00 11.74 264 PRO A N 1
ATOM 1691 C CA . PRO A 1 230 ? 41.588 24.559 2.706 1.00 11.81 264 PRO A CA 1
ATOM 1692 C C . PRO A 1 230 ? 40.518 24.396 1.619 1.00 12.66 264 PRO A C 1
ATOM 1693 O O . PRO A 1 230 ? 39.986 25.381 1.098 1.00 12.39 264 PRO A O 1
ATOM 1697 N N . PHE A 1 231 ? 40.220 23.142 1.291 1.00 13.85 265 PHE A N 1
ATOM 1698 C CA . PHE A 1 231 ? 39.076 22.798 0.464 1.00 13.89 265 PHE A CA 1
ATOM 1699 C C . PHE A 1 231 ? 37.873 22.536 1.354 1.00 15.66 265 PHE A C 1
ATOM 1700 O O . PHE A 1 231 ? 37.991 22.425 2.572 1.00 15.88 265 PHE A O 1
ATOM 1708 N N . LYS A 1 232 ? 36.719 22.404 0.722 1.00 17.78 266 LYS A N 1
ATOM 1709 C CA . LYS A 1 232 ? 35.479 22.226 1.420 1.00 20.12 266 LYS A CA 1
ATOM 1710 C C . LYS A 1 232 ? 35.448 20.927 2.226 1.00 22.13 266 LYS A C 1
ATOM 1711 O O . LYS A 1 232 ? 35.176 20.960 3.429 1.00 24.33 266 LYS A O 1
ATOM 1717 N N . ASN A 1 233 ? 35.731 19.792 1.587 1.00 21.93 267 ASN A N 1
ATOM 1718 C CA . ASN A 1 233 ? 35.420 18.496 2.217 1.00 21.60 267 ASN A CA 1
ATOM 1719 C C . ASN A 1 233 ? 36.557 17.855 3.017 1.00 19.20 267 ASN A C 1
ATOM 1720 O O . ASN A 1 233 ? 36.963 16.730 2.741 1.00 18.92 267 ASN A O 1
ATOM 1725 N N . ASN A 1 234 ? 37.056 18.575 4.018 1.00 17.18 268 ASN A N 1
ATOM 1726 C CA . ASN A 1 234 ? 38.165 18.105 4.842 1.00 15.91 268 ASN A CA 1
ATOM 1727 C C . ASN A 1 234 ? 39.440 17.778 4.030 1.00 15.10 268 ASN A C 1
ATOM 1728 O O . ASN A 1 234 ? 40.136 16.788 4.281 1.00 14.86 268 ASN A O 1
ATOM 1733 N N . MET A 1 235 ? 39.732 18.621 3.048 1.00 13.56 269 MET A N 1
ATOM 1734 C CA . MET A 1 235 ? 40.943 18.497 2.251 1.00 11.96 269 MET A CA 1
ATOM 1735 C C . MET A 1 235 ? 41.668 19.841 2.217 1.00 11.09 269 MET A C 1
ATOM 1736 O O . MET A 1 235 ? 41.065 20.875 2.490 1.00 11.72 269 MET A O 1
ATOM 1741 N N . SER A 1 236 ? 42.960 19.820 1.905 1.00 11.00 270 SER A N 1
ATOM 1742 C CA . SER A 1 236 ? 43.768 21.037 1.848 1.00 11.36 270 SER A CA 1
ATOM 1743 C C . SER A 1 236 ? 44.763 20.966 0.712 1.00 11.27 270 SER A C 1
ATOM 1744 O O . SER A 1 236 ? 45.329 19.904 0.446 1.00 12.89 270 SER A O 1
ATOM 1747 N N . PHE A 1 237 ? 44.971 22.101 0.051 1.00 9.38 271 PHE A N 1
ATOM 1748 C CA . PHE A 1 237 ? 46.054 22.261 -0.905 1.00 8.10 271 PHE A CA 1
ATOM 1749 C C . PHE A 1 237 ? 47.211 22.956 -0.197 1.00 6.23 271 PHE A C 1
ATOM 1750 O O . PHE A 1 237 ? 47.089 24.102 0.223 1.00 6.95 271 PHE A O 1
ATOM 1758 N N . VAL A 1 238 ? 48.322 22.248 -0.055 1.00 5.60 272 VAL A N 1
ATOM 1759 C CA . VAL A 1 238 ? 49.499 22.761 0.648 1.00 6.13 272 VAL A CA 1
ATOM 1760 C C . VAL A 1 238 ? 50.626 23.073 -0.314 1.00 6.56 272 VAL A C 1
ATOM 1761 O O . VAL A 1 238 ? 51.186 22.151 -0.929 1.00 5.52 272 VAL A O 1
ATOM 1765 N N . VAL A 1 239 ? 50.952 24.368 -0.416 1.00 6.39 273 VAL A N 1
ATOM 1766 C CA . VAL A 1 239 ? 52.020 24.884 -1.280 1.00 4.93 273 VAL A CA 1
ATOM 1767 C C . VAL A 1 239 ? 53.345 24.874 -0.533 1.00 5.55 273 VAL A C 1
ATOM 1768 O O . VAL A 1 239 ? 53.439 25.356 0.610 1.00 6.45 273 VAL A O 1
ATOM 1772 N N . VAL A 1 240 ? 54.363 24.305 -1.170 1.00 4.56 274 VAL A N 1
ATOM 1773 C CA . VAL A 1 240 ? 55.693 24.227 -0.579 1.00 3.80 274 VAL A CA 1
ATOM 1774 C C . VAL A 1 240 ? 56.678 24.858 -1.563 1.00 5.11 274 VAL A C 1
ATOM 1775 O O . VAL A 1 240 ? 57.099 24.230 -2.535 1.00 6.13 274 VAL A O 1
ATOM 1779 N N . MET A 1 241 ? 57.025 26.115 -1.305 1.00 5.15 275 MET A N 1
ATOM 1780 C CA . MET A 1 241 ? 57.733 26.943 -2.271 1.00 4.68 275 MET A CA 1
ATOM 1781 C C . MET A 1 241 ? 59.079 27.418 -1.725 1.00 4.81 275 MET A C 1
ATOM 1782 O O . MET A 1 241 ? 59.136 28.321 -0.884 1.00 5.15 275 MET A O 1
ATOM 1787 N N . PRO A 1 242 ? 60.173 26.797 -2.181 1.00 4.48 276 PRO A N 1
ATOM 1788 C CA . PRO A 1 242 ? 61.476 27.290 -1.764 1.00 4.43 276 PRO A CA 1
ATOM 1789 C C . PRO A 1 242 ? 61.703 28.680 -2.334 1.00 5.44 276 PRO A C 1
ATOM 1790 O O . PRO A 1 242 ? 61.209 28.987 -3.420 1.00 5.63 276 PRO A O 1
ATOM 1794 N N . THR A 1 243 ? 62.433 29.516 -1.607 1.00 6.17 277 THR A N 1
ATOM 1795 C CA . THR A 1 243 ? 62.656 30.893 -2.038 1.00 8.47 277 THR A CA 1
ATOM 1796 C C . THR A 1 243 ? 63.914 31.044 -2.898 1.00 9.07 277 THR A C 1
ATOM 1797 O O . THR A 1 243 ? 64.412 32.158 -3.098 1.00 11.56 277 THR A O 1
ATOM 1801 N N . TYR A 1 244 ? 64.408 29.917 -3.404 1.00 7.43 278 TYR A N 1
ATOM 1802 C CA . TYR A 1 244 ? 65.568 29.856 -4.296 1.00 5.51 278 TYR A CA 1
ATOM 1803 C C . TYR A 1 244 ? 65.215 28.874 -5.436 1.00 5.92 278 TYR A C 1
ATOM 1804 O O . TYR A 1 244 ? 64.355 28.006 -5.262 1.00 6.11 278 TYR A O 1
ATOM 1813 N N . PHE A 1 245 ? 65.867 29.003 -6.590 1.00 5.78 279 PHE A N 1
ATOM 1814 C CA . PHE A 1 245 ? 65.473 28.235 -7.780 1.00 5.53 279 PHE A CA 1
ATOM 1815 C C . PHE A 1 245 ? 66.032 26.812 -7.891 1.00 7.15 279 PHE A C 1
ATOM 1816 O O . PHE A 1 245 ? 65.305 25.897 -8.292 1.00 8.48 279 PHE A O 1
ATOM 1824 N N . GLU A 1 246 ? 67.305 26.626 -7.559 1.00 8.28 280 GLU A N 1
ATOM 1825 C CA . GLU A 1 246 ? 67.944 25.324 -7.757 1.00 11.81 280 GLU A CA 1
ATOM 1826 C C . GLU A 1 246 ? 67.665 24.324 -6.624 1.00 13.63 280 GLU A C 1
ATOM 1827 O O . GLU A 1 246 ? 68.437 24.211 -5.670 1.00 15.67 280 GLU A O 1
ATOM 1830 N N . TRP A 1 247 ? 66.560 23.600 -6.739 1.00 13.42 281 TRP A N 1
ATOM 1831 C CA . TRP A 1 247 ? 66.244 22.543 -5.796 1.00 15.46 281 TRP A CA 1
ATOM 1832 C C . TRP A 1 247 ? 65.664 21.333 -6.510 1.00 17.12 281 TRP A C 1
ATOM 1833 O O . TRP A 1 247 ? 65.227 21.433 -7.654 1.00 17.53 281 TRP A O 1
ATOM 1844 N N . ASN A 1 248 ? 65.677 20.185 -5.837 1.00 18.85 282 ASN A N 1
ATOM 1845 C CA . ASN A 1 248 ? 65.008 18.991 -6.350 1.00 19.62 282 ASN A CA 1
ATOM 1846 C C . ASN A 1 248 ? 64.040 18.420 -5.331 1.00 19.61 282 ASN A C 1
ATOM 1847 O O . ASN A 1 248 ? 64.139 18.710 -4.137 1.00 18.99 282 ASN A O 1
ATOM 1852 N N . VAL A 1 249 ? 63.111 17.602 -5.813 1.00 20.87 283 VAL A N 1
ATOM 1853 C CA . VAL A 1 249 ? 62.018 17.081 -4.990 1.00 21.69 283 VAL A CA 1
ATOM 1854 C C . VAL A 1 249 ? 62.518 16.364 -3.736 1.00 22.45 283 VAL A C 1
ATOM 1855 O O . VAL A 1 249 ? 61.973 16.564 -2.652 1.00 22.80 283 VAL A O 1
ATOM 1859 N N . SER A 1 250 ? 63.572 15.568 -3.879 1.00 23.24 284 SER A N 1
ATOM 1860 C CA . SER A 1 250 ? 64.085 14.796 -2.755 1.00 24.53 284 SER A CA 1
ATOM 1861 C C . SER A 1 250 ? 64.658 15.645 -1.631 1.00 25.03 284 SER A C 1
ATOM 1862 O O . SER A 1 250 ? 64.368 15.386 -0.466 1.00 25.67 284 SER A O 1
ATOM 1865 N N . GLU A 1 251 ? 65.442 16.667 -1.971 1.00 25.03 285 GLU A N 1
ATOM 1866 C CA . GLU A 1 251 ? 66.024 17.521 -0.941 1.00 26.95 285 GLU A CA 1
ATOM 1867 C C . GLU A 1 251 ? 64.962 18.371 -0.235 1.00 26.06 285 GLU A C 1
ATOM 1868 O O . GLU A 1 251 ? 65.088 18.650 0.955 1.00 26.46 285 GLU A O 1
ATOM 1874 N N . VAL A 1 252 ? 63.911 18.759 -0.955 1.00 25.18 286 VAL A N 1
ATOM 1875 C CA . VAL A 1 252 ? 62.835 19.531 -0.339 1.00 24.07 286 VAL A CA 1
ATOM 1876 C C . VAL A 1 252 ? 62.049 18.655 0.632 1.00 25.38 286 VAL A C 1
ATOM 1877 O O . VAL A 1 252 ? 61.872 19.024 1.794 1.00 26.23 286 VAL A O 1
ATOM 1881 N N . LEU A 1 253 ? 61.612 17.487 0.168 1.00 25.59 287 LEU A N 1
ATOM 1882 C CA . LEU A 1 253 ? 60.936 16.516 1.035 1.00 26.15 287 LEU A CA 1
ATOM 1883 C C . LEU A 1 253 ? 61.690 16.266 2.339 1.00 26.15 287 LEU A C 1
ATOM 1884 O O . LEU A 1 253 ? 61.077 16.218 3.405 1.00 26.96 287 LEU A O 1
ATOM 1889 N N . ALA A 1 254 ? 63.013 16.134 2.246 1.00 25.82 288 ALA A N 1
ATOM 1890 C CA . ALA A 1 254 ? 63.884 15.872 3.402 1.00 25.61 288 ALA A CA 1
ATOM 1891 C C . ALA A 1 254 ? 63.784 16.928 4.508 1.00 26.17 288 ALA A C 1
ATOM 1892 O O . ALA A 1 254 ? 64.111 16.663 5.659 1.00 25.47 288 ALA A O 1
ATOM 1894 N N . ASN A 1 255 ? 63.329 18.122 4.146 1.00 27.83 289 ASN A N 1
ATOM 1895 C CA . ASN A 1 255 ? 63.176 19.222 5.090 1.00 29.03 289 ASN A CA 1
ATOM 1896 C C . ASN A 1 255 ? 61.773 19.340 5.682 1.00 29.16 289 ASN A C 1
ATOM 1897 O O . ASN A 1 255 ? 61.539 20.174 6.554 1.00 29.97 289 ASN A O 1
ATOM 1902 N N . LEU A 1 256 ? 60.847 18.513 5.208 1.00 28.92 290 LEU A N 1
ATOM 1903 C CA . LEU A 1 256 ? 59.451 18.601 5.623 1.00 28.14 290 LEU A CA 1
ATOM 1904 C C . LEU A 1 256 ? 59.154 17.741 6.841 1.00 28.67 290 LEU A C 1
ATOM 1905 O O . LEU A 1 256 ? 59.735 16.672 7.017 1.00 29.87 290 LEU A O 1
ATOM 1910 N N . THR A 1 257 ? 58.252 18.222 7.686 1.00 29.59 291 THR A N 1
ATOM 1911 C CA . THR A 1 257 ? 57.780 17.459 8.842 1.00 30.54 291 THR A CA 1
ATOM 1912 C C . THR A 1 257 ? 56.286 17.197 8.709 1.00 30.66 291 THR A C 1
ATOM 1913 O O . THR A 1 257 ? 55.659 17.650 7.759 1.00 30.93 291 THR A O 1
ATOM 1917 N N . TRP A 1 258 ? 55.725 16.467 9.666 1.00 31.28 292 TRP A N 1
ATOM 1918 C CA . TRP A 1 258 ? 54.303 16.156 9.661 1.00 32.04 292 TRP A CA 1
ATOM 1919 C C . TRP A 1 258 ? 53.442 17.381 9.902 1.00 32.11 292 TRP A C 1
ATOM 1920 O O . TRP A 1 258 ? 52.411 17.549 9.257 1.00 34.10 292 TRP A O 1
ATOM 1931 N N . ASP A 1 259 ? 53.856 18.235 10.830 1.00 31.20 293 ASP A N 1
ATOM 1932 C CA . ASP A 1 259 ? 53.067 19.418 11.149 1.00 31.39 293 ASP A CA 1
ATOM 1933 C C . ASP A 1 259 ? 53.291 20.542 10.143 1.00 29.67 293 ASP A C 1
ATOM 1934 O O . ASP A 1 259 ? 52.649 21.595 10.225 1.00 29.74 293 ASP A O 1
ATOM 1939 N N . THR A 1 260 ? 54.196 20.303 9.193 1.00 27.65 294 THR A N 1
ATOM 1940 C CA . THR A 1 260 ? 54.332 21.152 8.020 1.00 25.21 294 THR A CA 1
ATOM 1941 C C . THR A 1 260 ? 53.110 20.920 7.138 1.00 24.98 294 THR A C 1
ATOM 1942 O O . THR A 1 260 ? 52.521 21.872 6.618 1.00 25.02 294 THR A O 1
ATOM 1946 N N . LEU A 1 261 ? 52.727 19.654 6.995 1.00 21.61 295 LEU A N 1
ATOM 1947 C CA . LEU A 1 261 ? 51.639 19.281 6.113 1.00 21.86 295 LEU A CA 1
ATOM 1948 C C . LEU A 1 261 ? 50.272 19.147 6.791 1.00 21.97 295 LEU A C 1
ATOM 1949 O O . LEU A 1 261 ? 49.234 19.295 6.134 1.00 21.88 295 LEU A O 1
ATOM 1954 N N . TYR A 1 262 ? 50.277 18.870 8.093 1.00 20.74 296 TYR A N 1
ATOM 1955 C CA . TYR A 1 262 ? 49.080 18.418 8.778 1.00 21.22 296 TYR A CA 1
ATOM 1956 C C . TYR A 1 262 ? 48.786 19.199 10.061 1.00 22.53 296 TYR A C 1
ATOM 1957 O O . TYR A 1 262 ? 49.571 19.173 11.018 1.00 22.96 296 TYR A O 1
ATOM 1966 N N . HIS A 1 263 ? 47.636 19.879 10.057 1.00 22.82 297 HIS A N 1
ATOM 1967 C CA . HIS A 1 263 ? 47.153 20.710 11.172 1.00 23.21 297 HIS A CA 1
ATOM 1968 C C . HIS A 1 263 ? 48.171 21.713 11.733 1.00 20.79 297 HIS A C 1
ATOM 1969 O O . HIS A 1 263 ? 48.557 21.605 12.893 1.00 21.90 297 HIS A O 1
ATOM 1976 N N . PRO A 1 264 ? 48.614 22.685 10.920 1.00 19.08 298 PRO A N 1
ATOM 1977 C CA . PRO A 1 264 ? 49.409 23.776 11.496 1.00 18.16 298 PRO A CA 1
ATOM 1978 C C . PRO A 1 264 ? 48.614 24.579 12.529 1.00 17.35 298 PRO A C 1
ATOM 1979 O O . PRO A 1 264 ? 47.521 25.077 12.225 1.00 17.28 298 PRO A O 1
ATOM 1983 N N . SER A 1 265 ? 49.163 24.697 13.739 1.00 16.31 299 SER A N 1
ATOM 1984 C CA . SER A 1 265 ? 48.460 25.342 14.856 1.00 14.71 299 SER A CA 1
ATOM 1985 C C . SER A 1 265 ? 48.298 26.850 14.657 1.00 13.83 299 SER A C 1
ATOM 1986 O O . SER A 1 265 ? 47.394 27.469 15.216 1.00 13.94 299 SER A O 1
ATOM 1989 N N . LEU A 1 266 ? 49.189 27.416 13.852 1.00 14.10 300 LEU A N 1
ATOM 1990 C CA . LEU A 1 266 ? 49.181 28.821 13.446 1.00 15.50 300 LEU A CA 1
ATOM 1991 C C . LEU A 1 266 ? 47.795 29.366 13.073 1.00 16.73 300 LEU A C 1
ATOM 1992 O O . LEU A 1 266 ? 47.094 28.790 12.240 1.00 18.16 300 LEU A O 1
ATOM 1997 N N . GLN A 1 267 ? 47.411 30.482 13.681 1.00 17.41 301 GLN A N 1
ATOM 1998 C CA . GLN A 1 267 ? 46.181 31.169 13.304 1.00 19.40 301 GLN A CA 1
ATOM 1999 C C . GLN A 1 267 ? 46.236 31.670 11.859 1.00 19.10 301 GLN A C 1
ATOM 2000 O O . GLN A 1 267 ? 47.291 32.097 11.377 1.00 18.83 301 GLN A O 1
ATOM 2006 N N . GLU A 1 268 ? 45.092 31.612 11.178 1.00 19.80 302 GLU A N 1
ATOM 2007 C CA . GLU A 1 268 ? 44.916 32.256 9.874 1.00 19.05 302 GLU A CA 1
ATOM 2008 C C . GLU A 1 268 ? 45.119 33.754 10.003 1.00 19.04 302 GLU A C 1
ATOM 2009 O O . GLU A 1 268 ? 44.910 34.332 11.057 1.00 19.07 302 GLU A O 1
ATOM 2015 N N . ARG A 1 269 ? 45.513 34.383 8.910 1.00 20.11 303 ARG A N 1
ATOM 2016 C CA . ARG A 1 269 ? 45.823 35.793 8.926 1.00 20.37 303 ARG A CA 1
ATOM 2017 C C . ARG A 1 269 ? 45.483 36.344 7.552 1.00 18.07 303 ARG A C 1
ATOM 2018 O O . ARG A 1 269 ? 45.793 35.713 6.548 1.00 18.20 303 ARG A O 1
ATOM 2026 N N . PRO A 1 270 ? 44.806 37.502 7.506 1.00 16.81 304 PRO A N 1
ATOM 2027 C CA . PRO A 1 270 ? 44.519 38.173 6.241 1.00 15.78 304 PRO A CA 1
ATOM 2028 C C . PRO A 1 270 ? 45.797 38.419 5.443 1.00 16.16 304 PRO A C 1
ATOM 2029 O O . PRO A 1 270 ? 46.746 39.037 5.938 1.00 17.21 304 PRO A O 1
ATOM 2033 N N . THR A 1 271 ? 45.807 37.922 4.215 1.00 16.44 305 THR A N 1
ATOM 2034 C CA . THR A 1 271 ? 46.980 37.934 3.369 1.00 16.91 305 THR A CA 1
ATOM 2035 C C . THR A 1 271 ? 46.540 38.247 1.946 1.00 18.00 305 THR A C 1
ATOM 2036 O O . THR A 1 271 ? 45.557 37.675 1.461 1.00 18.73 305 THR A O 1
ATOM 2040 N N . LYS A 1 272 ? 47.237 39.174 1.290 1.00 18.40 306 LYS A N 1
ATOM 2041 C CA . LYS A 1 272 ? 47.103 39.342 -0.162 1.00 18.63 306 LYS A CA 1
ATOM 2042 C C . LYS A 1 272 ? 47.679 38.095 -0.818 1.00 16.99 306 LYS A C 1
ATOM 2043 O O . LYS A 1 272 ? 48.808 37.697 -0.514 1.00 15.42 306 LYS A O 1
ATOM 2049 N N . VAL A 1 273 ? 46.895 37.475 -1.699 1.00 15.87 307 VAL A N 1
ATOM 2050 C CA . VAL A 1 273 ? 47.283 36.207 -2.313 1.00 14.26 307 VAL A CA 1
ATOM 2051 C C . VAL A 1 273 ? 47.250 36.236 -3.835 1.00 13.33 307 VAL A C 1
ATOM 2052 O O . VAL A 1 273 ? 46.320 36.770 -4.451 1.00 13.24 307 VAL A O 1
ATOM 2056 N N . TRP A 1 274 ? 48.280 35.642 -4.422 1.00 13.01 308 TRP A N 1
ATOM 2057 C CA . TRP A 1 274 ? 48.327 35.343 -5.839 1.00 12.28 308 TRP A CA 1
ATOM 2058 C C . TRP A 1 274 ? 48.668 33.863 -5.989 1.00 13.59 308 TRP A C 1
ATOM 2059 O O . TRP A 1 274 ? 49.715 33.397 -5.497 1.00 14.10 308 TRP A O 1
ATOM 2070 N N . LEU A 1 275 ? 47.770 33.122 -6.641 1.00 12.93 309 LEU A N 1
ATOM 2071 C CA . LEU A 1 275 ? 47.907 31.669 -6.814 1.00 11.08 309 LEU A CA 1
ATOM 2072 C C . LEU A 1 275 ? 47.485 31.291 -8.222 1.00 12.04 309 LEU A C 1
ATOM 2073 O O . LEU A 1 275 ? 46.365 31.596 -8.629 1.00 12.75 309 LEU A O 1
ATOM 2078 N N . PRO A 1 276 ? 48.381 30.639 -8.984 1.00 12.26 310 PRO A N 1
ATOM 2079 C CA . PRO A 1 276 ? 48.090 30.278 -10.381 1.00 12.43 310 PRO A CA 1
ATOM 2080 C C . PRO A 1 276 ? 46.956 29.277 -10.542 1.00 12.97 310 PRO A C 1
ATOM 2081 O O . PRO A 1 276 ? 46.833 28.362 -9.751 1.00 14.73 310 PRO A O 1
ATOM 2085 N N . LYS A 1 277 ? 46.126 29.453 -11.562 1.00 14.53 311 LYS A N 1
ATOM 2086 C CA . LYS A 1 277 ? 45.254 28.372 -12.012 1.00 13.79 311 LYS A CA 1
ATOM 2087 C C . LYS A 1 277 ? 46.154 27.263 -12.529 1.00 15.80 311 LYS A C 1
ATOM 2088 O O . LYS A 1 277 ? 47.238 27.520 -13.062 1.00 16.31 311 LYS A O 1
ATOM 2094 N N . LEU A 1 278 ? 45.717 26.026 -12.359 1.00 16.28 312 LEU A N 1
ATOM 2095 C CA . LEU A 1 278 ? 46.522 24.896 -12.783 1.00 15.62 312 LEU A CA 1
ATOM 2096 C C . LEU A 1 278 ? 45.681 23.855 -13.496 1.00 15.97 312 LEU A C 1
ATOM 2097 O O . LEU A 1 278 ? 44.541 23.577 -13.102 1.00 15.33 312 LEU A O 1
ATOM 2102 N N . HIS A 1 279 ? 46.244 23.292 -14.557 1.00 16.47 313 HIS A N 1
ATOM 2103 C CA . HIS A 1 279 ? 45.681 22.095 -15.151 1.00 17.50 313 HIS A CA 1
ATOM 2104 C C . HIS A 1 279 ? 46.825 21.144 -15.439 1.00 17.52 313 HIS A C 1
ATOM 2105 O O . HIS A 1 279 ? 47.489 21.258 -16.464 1.00 18.13 313 HIS A O 1
ATOM 2112 N N . LEU A 1 280 ? 47.058 20.220 -14.512 1.00 17.77 314 LEU A N 1
ATOM 2113 C CA . LEU A 1 280 ? 48.183 19.290 -14.590 1.00 17.77 314 LEU A CA 1
ATOM 2114 C C . LEU A 1 280 ? 47.710 17.876 -14.850 1.00 17.97 314 LEU A C 1
ATOM 2115 O O . LEU A 1 280 ? 46.707 17.433 -14.282 1.00 17.93 314 LEU A O 1
ATOM 2120 N N . GLN A 1 281 ? 48.446 17.171 -15.704 1.00 18.14 315 GLN A N 1
ATOM 2121 C CA . GLN A 1 281 ? 48.078 15.823 -16.124 1.00 18.51 315 GLN A CA 1
ATOM 2122 C C . GLN A 1 281 ? 49.320 15.005 -16.449 1.00 19.27 315 GLN A C 1
ATOM 2123 O O . GLN A 1 281 ? 50.115 15.391 -17.302 1.00 19.80 315 GLN A O 1
ATOM 2129 N N . GLN A 1 282 ? 49.483 13.888 -15.747 1.00 20.06 316 GLN A N 1
ATOM 2130 C CA . GLN A 1 282 ? 50.551 12.940 -16.020 1.00 21.46 316 GLN A CA 1
ATOM 2131 C C . GLN A 1 282 ? 50.018 11.521 -16.148 1.00 20.88 316 GLN A C 1
ATOM 2132 O O . GLN A 1 282 ? 49.255 11.053 -15.299 1.00 19.66 316 GLN A O 1
ATOM 2138 N N . GLN A 1 283 ? 50.412 10.861 -17.233 1.00 20.94 317 GLN A N 1
ATOM 2139 C CA . GLN A 1 283 ? 50.183 9.441 -17.420 1.00 20.45 317 GLN A CA 1
ATOM 2140 C C . GLN A 1 283 ? 51.529 8.740 -17.386 1.00 20.02 317 GLN A C 1
ATOM 2141 O O . GLN A 1 283 ? 52.522 9.266 -17.877 1.00 20.47 317 GLN A O 1
ATOM 2147 N N . LEU A 1 284 ? 51.548 7.540 -16.819 1.00 20.17 318 LEU A N 1
ATOM 2148 C CA . LEU A 1 284 ? 52.781 6.894 -16.422 1.00 19.95 318 LEU A CA 1
ATOM 2149 C C . LEU A 1 284 ? 52.608 5.385 -16.312 1.00 19.80 318 LEU A C 1
ATOM 2150 O O . LEU A 1 284 ? 51.634 4.908 -15.723 1.00 19.61 318 LEU A O 1
ATOM 2155 N N . ASP A 1 285 ? 53.544 4.634 -16.886 1.00 20.15 319 ASP A N 1
ATOM 2156 C CA . ASP A 1 285 ? 53.615 3.193 -16.655 1.00 20.43 319 ASP A CA 1
ATOM 2157 C C . ASP A 1 285 ? 54.488 2.958 -15.427 1.00 19.80 319 ASP A C 1
ATOM 2158 O O . ASP A 1 285 ? 55.659 3.342 -15.406 1.00 19.90 319 ASP A O 1
ATOM 2163 N N . LEU A 1 286 ? 53.918 2.345 -14.398 1.00 18.61 320 LEU A N 1
ATOM 2164 C CA . LEU A 1 286 ? 54.631 2.212 -13.139 1.00 18.46 320 LEU A CA 1
ATOM 2165 C C . LEU A 1 286 ? 55.409 0.887 -12.976 1.00 19.35 320 LEU A C 1
ATOM 2166 O O . LEU A 1 286 ? 55.971 0.617 -11.909 1.00 19.39 320 LEU A O 1
ATOM 2171 N N . VAL A 1 287 ? 55.462 0.070 -14.028 1.00 18.88 321 VAL A N 1
ATOM 2172 C CA . VAL A 1 287 ? 56.212 -1.194 -13.958 1.00 19.10 321 VAL A CA 1
ATOM 2173 C C . VAL A 1 287 ? 57.662 -0.951 -13.493 1.00 19.50 321 VAL A C 1
ATOM 2174 O O . VAL A 1 287 ? 58.089 -1.517 -12.491 1.00 20.13 321 VAL A O 1
ATOM 2178 N N . ALA A 1 288 ? 58.391 -0.086 -14.198 1.00 20.07 322 ALA A N 1
ATOM 2179 C CA . ALA A 1 288 ? 59.776 0.248 -13.839 1.00 19.91 322 ALA A CA 1
ATOM 2180 C C . ALA A 1 288 ? 59.894 0.834 -12.427 1.00 20.47 322 ALA A C 1
ATOM 2181 O O . ALA A 1 288 ? 60.736 0.410 -11.634 1.00 21.90 322 ALA A O 1
ATOM 2183 N N . THR A 1 289 ? 59.036 1.792 -12.112 1.00 20.29 323 THR A N 1
ATOM 2184 C CA . THR A 1 289 ? 59.067 2.448 -10.814 1.00 21.32 323 THR A CA 1
ATOM 2185 C C . THR A 1 289 ? 58.766 1.490 -9.658 1.00 22.08 323 THR A C 1
ATOM 2186 O O . THR A 1 289 ? 59.496 1.458 -8.660 1.00 22.46 323 THR A O 1
ATOM 2190 N N . LEU A 1 290 ? 57.709 0.696 -9.808 1.00 22.42 324 LEU A N 1
ATOM 2191 C CA . LEU A 1 290 ? 57.329 -0.268 -8.780 1.00 22.23 324 LEU A CA 1
ATOM 2192 C C . LEU A 1 290 ? 58.347 -1.393 -8.634 1.00 22.43 324 LEU A C 1
ATOM 2193 O O . LEU A 1 290 ? 58.548 -1.898 -7.528 1.00 22.91 324 LEU A O 1
ATOM 2198 N N . SER A 1 291 ? 58.990 -1.778 -9.736 1.00 22.52 325 SER A N 1
ATOM 2199 C CA . SER A 1 291 ? 60.058 -2.784 -9.679 1.00 23.67 325 SER A CA 1
ATOM 2200 C C . SER A 1 291 ? 61.197 -2.308 -8.787 1.00 23.19 325 SER A C 1
ATOM 2201 O O . SER A 1 291 ? 61.710 -3.070 -7.973 1.00 24.52 325 SER A O 1
ATOM 2204 N N . GLN A 1 292 ? 61.574 -1.045 -8.952 1.00 21.68 326 GLN A N 1
ATOM 2205 C CA . GLN A 1 292 ? 62.658 -0.430 -8.200 1.00 22.17 326 GLN A CA 1
ATOM 2206 C C . GLN A 1 292 ? 62.325 -0.289 -6.710 1.00 20.86 326 GLN A C 1
ATOM 2207 O O . GLN A 1 292 ? 63.221 -0.325 -5.868 1.00 20.24 326 GLN A O 1
ATOM 2213 N N . LEU A 1 293 ? 61.039 -0.123 -6.399 1.00 20.34 327 LEU A N 1
ATOM 2214 C CA . LEU A 1 293 ? 60.568 0.017 -5.020 1.00 18.80 327 LEU A CA 1
ATOM 2215 C C . LEU A 1 293 ? 60.509 -1.316 -4.271 1.00 18.37 327 LEU A C 1
ATOM 2216 O O . LEU A 1 293 ? 60.343 -1.342 -3.044 1.00 17.50 327 LEU A O 1
ATOM 2221 N N . GLY A 1 294 ? 60.639 -2.412 -5.012 1.00 17.12 328 GLY A N 1
ATOM 2222 C CA . GLY A 1 294 ? 60.689 -3.742 -4.428 1.00 17.52 328 GLY A CA 1
ATOM 2223 C C . GLY A 1 294 ? 59.681 -4.742 -4.967 1.00 18.31 328 GLY A C 1
ATOM 2224 O O . GLY A 1 294 ? 59.617 -5.860 -4.464 1.00 18.91 328 GLY A O 1
ATOM 2225 N N . LEU A 1 295 ? 58.916 -4.362 -5.994 1.00 19.32 329 LEU A N 1
ATOM 2226 C CA . LEU A 1 295 ? 57.845 -5.218 -6.535 1.00 20.56 329 LEU A CA 1
ATOM 2227 C C . LEU A 1 295 ? 58.135 -5.876 -7.882 1.00 22.12 329 LEU A C 1
ATOM 2228 O O . LEU A 1 295 ? 57.202 -6.210 -8.618 1.00 22.19 329 LEU A O 1
ATOM 2233 N N . GLN A 1 296 ? 59.411 -6.096 -8.187 1.00 23.50 330 GLN A N 1
ATOM 2234 C CA . GLN A 1 296 ? 59.802 -6.660 -9.482 1.00 24.86 330 GLN A CA 1
ATOM 2235 C C . GLN A 1 296 ? 59.193 -8.035 -9.786 1.00 25.46 330 GLN A C 1
ATOM 2236 O O . GLN A 1 296 ? 58.947 -8.360 -10.955 1.00 26.53 330 GLN A O 1
ATOM 2242 N N . GLU A 1 297 ? 58.942 -8.827 -8.740 1.00 24.67 331 GLU A N 1
ATOM 2243 C CA . GLU A 1 297 ? 58.383 -10.171 -8.890 1.00 23.95 331 GLU A CA 1
ATOM 2244 C C . GLU A 1 297 ? 56.964 -10.205 -9.452 1.00 23.58 331 GLU A C 1
ATOM 2245 O O . GLU A 1 297 ? 56.554 -11.214 -10.031 1.00 24.66 331 GLU A O 1
ATOM 2248 N N . LEU A 1 298 ? 56.225 -9.111 -9.279 1.00 22.65 332 LEU A N 1
ATOM 2249 C CA . LEU A 1 298 ? 54.905 -8.946 -9.883 1.00 22.98 332 LEU A CA 1
ATOM 2250 C C . LEU A 1 298 ? 54.932 -9.056 -11.396 1.00 23.17 332 LEU A C 1
ATOM 2251 O O . LEU A 1 298 ? 53.932 -9.421 -12.015 1.00 23.14 332 LEU A O 1
ATOM 2256 N N . PHE A 1 299 ? 56.076 -8.722 -11.986 1.00 23.82 333 PHE A N 1
ATOM 2257 C CA . PHE A 1 299 ? 56.193 -8.577 -13.433 1.00 24.22 333 PHE A CA 1
ATOM 2258 C C . PHE A 1 299 ? 56.954 -9.735 -14.084 1.00 25.54 333 PHE A C 1
ATOM 2259 O O . PHE A 1 299 ? 57.198 -9.730 -15.297 1.00 23.68 333 PHE A O 1
ATOM 2267 N N . GLN A 1 300 ? 57.294 -10.739 -13.277 1.00 27.39 334 GLN A N 1
ATOM 2268 C CA . GLN A 1 300 ? 57.936 -11.936 -13.803 1.00 29.80 334 GLN A CA 1
ATOM 2269 C C . GLN A 1 300 ? 57.282 -13.243 -13.355 1.00 29.46 334 GLN A C 1
ATOM 2270 O O . GLN A 1 300 ? 57.157 -14.168 -14.161 1.00 30.49 334 GLN A O 1
ATOM 2276 N N . GLY A 1 301 ? 56.864 -13.331 -12.093 1.00 27.70 335 GLY A N 1
ATOM 2277 C CA . GLY A 1 301 ? 56.194 -14.547 -11.620 1.00 25.76 335 GLY A CA 1
ATOM 2278 C C . GLY A 1 301 ? 55.556 -14.468 -10.245 1.00 24.70 335 GLY A C 1
ATOM 2279 O O . GLY A 1 301 ? 55.997 -15.150 -9.323 1.00 24.51 335 GLY A O 1
ATOM 2280 N N . PRO A 1 302 ? 54.504 -13.644 -10.096 1.00 23.53 336 PRO A N 1
ATOM 2281 C CA . PRO A 1 302 ? 53.880 -13.457 -8.782 1.00 23.03 336 PRO A CA 1
ATOM 2282 C C . PRO A 1 302 ? 53.029 -14.639 -8.341 1.00 21.94 336 PRO A C 1
ATOM 2283 O O . PRO A 1 302 ? 52.732 -15.512 -9.150 1.00 22.29 336 PRO A O 1
ATOM 2287 N N . ASP A 1 303 ? 52.647 -14.654 -7.064 1.00 22.06 337 ASP A N 1
ATOM 2288 C CA . ASP A 1 303 ? 51.646 -15.593 -6.535 1.00 22.05 337 ASP A CA 1
ATOM 2289 C C . ASP A 1 303 ? 50.312 -14.852 -6.376 1.00 22.60 337 ASP A C 1
ATOM 2290 O O . ASP A 1 303 ? 50.075 -14.171 -5.362 1.00 23.63 337 ASP A O 1
ATOM 2295 N N . LEU A 1 304 ? 49.453 -14.978 -7.386 1.00 20.56 338 LEU A N 1
ATOM 2296 C CA . LEU A 1 304 ? 48.158 -14.308 -7.380 1.00 19.39 338 LEU A CA 1
ATOM 2297 C C . LEU A 1 304 ? 47.049 -15.346 -7.473 1.00 20.12 338 LEU A C 1
ATOM 2298 O O . LEU A 1 304 ? 46.049 -15.160 -8.175 1.00 21.31 338 LEU A O 1
ATOM 2303 N N . ARG A 1 305 ? 47.239 -16.448 -6.750 1.00 19.98 339 ARG A N 1
ATOM 2304 C CA . ARG A 1 305 ? 46.303 -17.565 -6.760 1.00 18.97 339 ARG A CA 1
ATOM 2305 C C . ARG A 1 305 ? 44.923 -17.194 -6.220 1.00 18.72 339 ARG A C 1
ATOM 2306 O O . ARG A 1 305 ? 43.969 -17.939 -6.409 1.00 20.00 339 ARG A O 1
ATOM 2314 N N . GLY A 1 306 ? 44.814 -16.051 -5.551 1.00 17.92 340 GLY A N 1
ATOM 2315 C CA . GLY A 1 306 ? 43.510 -15.525 -5.155 1.00 18.50 340 GLY A CA 1
ATOM 2316 C C . GLY A 1 306 ? 42.652 -15.104 -6.342 1.00 18.57 340 GLY A C 1
ATOM 2317 O O . GLY A 1 306 ? 41.426 -15.110 -6.256 1.00 18.85 340 GLY A O 1
ATOM 2318 N N . ILE A 1 307 ? 43.299 -14.740 -7.448 1.00 18.54 341 ILE A N 1
ATOM 2319 C CA . ILE A 1 307 ? 42.606 -14.285 -8.658 1.00 18.58 341 ILE A CA 1
ATOM 2320 C C . ILE A 1 307 ? 42.326 -15.452 -9.602 1.00 20.72 341 ILE A C 1
ATOM 2321 O O . ILE A 1 307 ? 41.196 -15.632 -10.061 1.00 21.01 341 ILE A O 1
ATOM 2326 N N . SER A 1 308 ? 43.367 -16.236 -9.882 1.00 22.76 342 SER A N 1
ATOM 2327 C CA . SER A 1 308 ? 43.288 -17.384 -10.782 1.00 24.29 342 SER A CA 1
ATOM 2328 C C . SER A 1 308 ? 44.241 -18.478 -10.317 1.00 25.57 342 SER A C 1
ATOM 2329 O O . SER A 1 308 ? 45.327 -18.188 -9.815 1.00 26.06 342 SER A O 1
ATOM 2332 N N . GLU A 1 309 ? 43.848 -19.734 -10.504 1.00 27.13 343 GLU A N 1
ATOM 2333 C CA . GLU A 1 309 ? 44.643 -20.855 -10.001 1.00 28.78 343 GLU A CA 1
ATOM 2334 C C . GLU A 1 309 ? 45.979 -21.032 -10.729 1.00 29.74 343 GLU A C 1
ATOM 2335 O O . GLU A 1 309 ? 46.926 -21.603 -10.184 1.00 30.58 343 GLU A O 1
ATOM 2341 N N . GLN A 1 310 ? 46.051 -20.524 -11.953 1.00 30.43 344 GLN A N 1
ATOM 2342 C CA . GLN A 1 310 ? 47.277 -20.550 -12.737 1.00 30.70 344 GLN A CA 1
ATOM 2343 C C . GLN A 1 310 ? 47.010 -19.723 -13.968 1.00 29.79 344 GLN A C 1
ATOM 2344 O O . GLN A 1 310 ? 46.027 -19.982 -14.670 1.00 29.24 344 GLN A O 1
ATOM 2346 N N . ASN A 1 311 ? 47.867 -18.749 -14.277 1.00 29.83 345 ASN A N 1
ATOM 2347 C CA . ASN A 1 311 ? 49.177 -18.509 -13.684 1.00 29.18 345 ASN A CA 1
ATOM 2348 C C . ASN A 1 311 ? 49.552 -17.093 -14.148 1.00 29.08 345 ASN A C 1
ATOM 2349 O O . ASN A 1 311 ? 50.033 -16.895 -15.273 1.00 28.73 345 ASN A O 1
ATOM 2354 N N . LEU A 1 312 ? 49.311 -16.105 -13.295 1.00 28.04 346 LEU A N 1
ATOM 2355 C CA . LEU A 1 312 ? 49.280 -14.710 -13.734 1.00 25.89 346 LEU A CA 1
ATOM 2356 C C . LEU A 1 312 ? 50.614 -13.989 -13.637 1.00 24.96 346 LEU A C 1
ATOM 2357 O O . LEU A 1 312 ? 51.504 -14.404 -12.907 1.00 25.57 346 LEU A O 1
ATOM 2362 N N . VAL A 1 313 ? 50.734 -12.908 -14.399 1.00 23.43 347 VAL A N 1
ATOM 2363 C CA . VAL A 1 313 ? 51.844 -11.975 -14.277 1.00 22.46 347 VAL A CA 1
ATOM 2364 C C . VAL A 1 313 ? 51.293 -10.570 -14.548 1.00 22.10 347 VAL A C 1
ATOM 2365 O O . VAL A 1 313 ? 50.381 -10.409 -15.356 1.00 22.18 347 VAL A O 1
ATOM 2369 N N . VAL A 1 314 ? 51.814 -9.565 -13.853 1.00 20.95 348 VAL A N 1
ATOM 2370 C CA . VAL A 1 314 ? 51.372 -8.200 -14.087 1.00 20.40 348 VAL A CA 1
ATOM 2371 C C . VAL A 1 314 ? 52.126 -7.655 -15.300 1.00 19.52 348 VAL A C 1
ATOM 2372 O O . VAL A 1 314 ? 53.353 -7.580 -15.303 1.00 18.71 348 VAL A O 1
ATOM 2376 N N . SER A 1 315 ? 51.374 -7.309 -16.338 1.00 19.28 349 SER A N 1
ATOM 2377 C CA . SER A 1 315 ? 51.958 -6.908 -17.609 1.00 20.10 349 SER A CA 1
ATOM 2378 C C . SER A 1 315 ? 52.225 -5.411 -17.620 1.00 20.39 349 SER A C 1
ATOM 2379 O O . SER A 1 315 ? 53.232 -4.947 -18.152 1.00 20.24 349 SER A O 1
ATOM 2382 N N . SER A 1 316 ? 51.317 -4.662 -17.009 1.00 20.73 350 SER A N 1
ATOM 2383 C CA . SER A 1 316 ? 51.366 -3.217 -17.044 1.00 20.85 350 SER A CA 1
ATOM 2384 C C . SER A 1 316 ? 50.622 -2.620 -15.858 1.00 20.24 350 SER A C 1
ATOM 2385 O O . SER A 1 316 ? 49.550 -3.093 -15.474 1.00 20.16 350 SER A O 1
ATOM 2388 N N . VAL A 1 317 ? 51.198 -1.583 -15.268 1.00 20.05 351 VAL A N 1
ATOM 2389 C CA . VAL A 1 317 ? 50.456 -0.780 -14.301 1.00 20.08 351 VAL A CA 1
ATOM 2390 C C . VAL A 1 317 ? 50.370 0.654 -14.815 1.00 20.02 351 VAL A C 1
ATOM 2391 O O . VAL A 1 317 ? 51.338 1.415 -14.752 1.00 20.74 351 VAL A O 1
ATOM 2395 N N . GLN A 1 318 ? 49.203 1.002 -15.337 1.00 20.07 352 GLN A N 1
ATOM 2396 C CA . GLN A 1 318 ? 49.004 2.274 -16.013 1.00 21.04 352 GLN A CA 1
ATOM 2397 C C . GLN A 1 318 ? 48.298 3.254 -15.078 1.00 21.18 352 GLN A C 1
ATOM 2398 O O . GLN A 1 318 ? 47.170 2.998 -14.643 1.00 21.78 352 GLN A O 1
ATOM 2404 N N . HIS A 1 319 ? 48.967 4.363 -14.760 1.00 20.78 353 HIS A N 1
ATOM 2405 C CA . HIS A 1 319 ? 48.412 5.374 -13.852 1.00 21.13 353 HIS A CA 1
ATOM 2406 C C . HIS A 1 319 ? 48.329 6.762 -14.467 1.00 22.03 353 HIS A C 1
ATOM 2407 O O . HIS A 1 319 ? 49.252 7.216 -15.131 1.00 22.07 353 HIS A O 1
ATOM 2414 N N . GLN A 1 320 ? 47.214 7.439 -14.226 1.00 23.38 354 GLN A N 1
ATOM 2415 C CA . GLN A 1 320 ? 47.065 8.813 -14.649 1.00 24.12 354 GLN A CA 1
ATOM 2416 C C . GLN A 1 320 ? 46.474 9.662 -13.539 1.00 23.98 354 GLN A C 1
ATOM 2417 O O . GLN A 1 320 ? 45.500 9.267 -12.899 1.00 25.46 354 GLN A O 1
ATOM 2423 N N . SER A 1 321 ? 47.082 10.822 -13.316 1.00 22.50 355 SER A N 1
ATOM 2424 C CA . SER A 1 321 ? 46.548 11.820 -12.409 1.00 20.70 355 SER A CA 1
ATOM 2425 C C . SER A 1 321 ? 46.231 13.083 -13.179 1.00 20.21 355 SER A C 1
ATOM 2426 O O . SER A 1 321 ? 47.059 13.575 -13.956 1.00 20.07 355 SER A O 1
ATOM 2429 N N . THR A 1 322 ? 45.029 13.605 -12.980 1.00 19.38 356 THR A N 1
ATOM 2430 C CA . THR A 1 322 ? 44.697 14.915 -13.515 1.00 19.50 356 THR A CA 1
ATOM 2431 C C . THR A 1 322 ? 44.264 15.795 -12.367 1.00 20.95 356 THR A C 1
ATOM 2432 O O . THR A 1 322 ? 43.415 15.406 -11.569 1.00 23.18 356 THR A O 1
ATOM 2436 N N . MET A 1 323 ? 44.869 16.972 -12.270 1.00 21.46 357 MET A N 1
ATOM 2437 C CA . MET A 1 323 ? 44.499 17.913 -11.233 1.00 22.53 357 MET A CA 1
ATOM 2438 C C . MET A 1 323 ? 44.287 19.325 -11.756 1.00 21.18 357 MET A C 1
ATOM 2439 O O . MET A 1 323 ? 45.111 19.868 -12.495 1.00 21.32 357 MET A O 1
ATOM 2444 N N . GLU A 1 324 ? 43.179 19.919 -11.339 1.00 20.03 358 GLU A N 1
ATOM 2445 C CA . GLU A 1 324 ? 42.826 21.250 -11.747 1.00 18.56 358 GLU A CA 1
ATOM 2446 C C . GLU A 1 324 ? 42.724 22.150 -10.523 1.00 17.42 358 GLU A C 1
ATOM 2447 O O . GLU A 1 324 ? 42.128 21.769 -9.520 1.00 18.78 358 GLU A O 1
ATOM 2453 N N . LEU A 1 325 ? 43.332 23.329 -10.597 1.00 15.34 359 LEU A N 1
ATOM 2454 C CA . LEU A 1 325 ? 43.111 24.374 -9.606 1.00 13.94 359 LEU A CA 1
ATOM 2455 C C . LEU A 1 325 ? 42.405 25.526 -10.291 1.00 14.35 359 LEU A C 1
ATOM 2456 O O . LEU A 1 325 ? 42.866 26.002 -11.334 1.00 15.12 359 LEU A O 1
ATOM 2461 N N . SER A 1 326 ? 41.300 25.981 -9.705 1.00 13.73 360 SER A N 1
ATOM 2462 C CA . SER A 1 326 ? 40.575 27.142 -10.216 1.00 12.58 360 SER A CA 1
ATOM 2463 C C . SER A 1 326 ? 39.964 27.952 -9.071 1.00 11.85 360 SER A C 1
ATOM 2464 O O . SER A 1 326 ? 40.218 27.656 -7.904 1.00 10.36 360 SER A O 1
ATOM 2467 N N . GLU A 1 327 ? 39.168 28.967 -9.415 1.00 11.76 361 GLU A N 1
ATOM 2468 C CA . GLU A 1 327 ? 38.551 29.875 -8.436 1.00 13.25 361 GLU A CA 1
ATOM 2469 C C . GLU A 1 327 ? 37.399 29.288 -7.591 1.00 13.23 361 GLU A C 1
ATOM 2470 O O . GLU A 1 327 ? 37.102 29.800 -6.509 1.00 13.18 361 GLU A O 1
ATOM 2476 N N . ALA A 1 328 ? 36.760 28.223 -8.078 1.00 12.86 362 ALA A N 1
ATOM 2477 C CA . ALA A 1 328 ? 35.526 27.703 -7.470 1.00 11.83 362 ALA A CA 1
ATOM 2478 C C . ALA A 1 328 ? 35.636 27.406 -5.970 1.00 12.64 362 ALA A C 1
ATOM 2479 O O . ALA A 1 328 ? 36.568 26.737 -5.529 1.00 13.05 362 ALA A O 1
ATOM 2481 N N . GLY A 1 329 ? 34.678 27.920 -5.199 1.00 13.66 363 GLY A N 1
ATOM 2482 C CA . GLY A 1 329 ? 34.646 27.751 -3.745 1.00 15.45 363 GLY A CA 1
ATOM 2483 C C . GLY A 1 329 ? 33.318 28.142 -3.113 1.00 17.73 363 GLY A C 1
ATOM 2484 O O . GLY A 1 329 ? 32.438 28.672 -3.780 1.00 17.36 363 GLY A O 1
ATOM 2485 N N . VAL A 1 330 ? 33.179 27.895 -1.816 1.00 20.99 364 VAL A N 1
ATOM 2486 C CA . VAL A 1 330 ? 31.888 28.042 -1.147 1.00 25.19 364 VAL A CA 1
ATOM 2487 C C . VAL A 1 330 ? 31.662 29.426 -0.537 1.00 28.40 364 VAL A C 1
ATOM 2488 O O . VAL A 1 330 ? 30.770 30.158 -0.968 1.00 29.12 364 VAL A O 1
ATOM 2492 N N . GLU A 1 331 ? 32.469 29.785 0.454 1.00 32.78 365 GLU A N 1
ATOM 2493 C CA . GLU A 1 331 ? 32.289 31.051 1.159 1.00 36.41 365 GLU A CA 1
ATOM 2494 C C . GLU A 1 331 ? 32.840 32.221 0.355 1.00 38.14 365 GLU A C 1
ATOM 2495 O O . GLU A 1 331 ? 33.837 32.085 -0.362 1.00 37.64 365 GLU A O 1
ATOM 2501 N N . ALA A 1 332 ? 32.159 33.359 0.461 1.00 40.52 366 ALA A N 1
ATOM 2502 C CA . ALA A 1 332 ? 32.664 34.617 -0.070 1.00 42.41 366 ALA A CA 1
ATOM 2503 C C . ALA A 1 332 ? 33.546 35.300 0.988 1.00 43.94 366 ALA A C 1
ATOM 2504 O O . ALA A 1 332 ? 34.753 35.468 0.785 1.00 43.44 366 ALA A O 1
ATOM 2506 N N . ALA A 1 333 ? 32.936 35.666 2.120 1.00 45.81 367 ALA A N 1
ATOM 2507 C CA . ALA A 1 333 ? 33.627 36.354 3.218 1.00 46.60 367 ALA A CA 1
ATOM 2508 C C . ALA A 1 333 ? 33.601 35.529 4.507 1.00 46.87 367 ALA A C 1
ATOM 2509 O O . ALA A 1 333 ? 32.539 35.285 5.086 1.00 47.15 367 ALA A O 1
ATOM 2511 N N . MET A 1 343 ? 46.019 48.937 8.470 1.00 34.86 377 MET A N 1
ATOM 2512 C CA . MET A 1 343 ? 47.361 48.813 7.906 1.00 35.19 377 MET A CA 1
ATOM 2513 C C . MET A 1 343 ? 47.440 47.710 6.837 1.00 35.01 377 MET A C 1
ATOM 2514 O O . MET A 1 343 ? 46.573 46.827 6.769 1.00 34.34 377 MET A O 1
ATOM 2517 N N . SER A 1 344 ? 48.485 47.783 6.010 1.00 34.72 378 SER A N 1
ATOM 2518 C CA . SER A 1 344 ? 48.672 46.892 4.858 1.00 34.41 378 SER A CA 1
ATOM 2519 C C . SER A 1 344 ? 48.919 45.436 5.235 1.00 33.44 378 SER A C 1
ATOM 2520 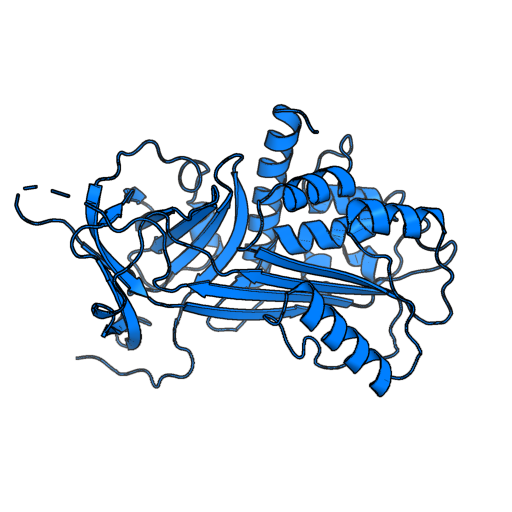O O . SER A 1 344 ? 49.593 45.139 6.224 1.00 35.01 378 SER A O 1
ATOM 2523 N N . LEU A 1 345 ? 48.377 44.535 4.425 1.00 30.87 379 LEU A N 1
ATOM 2524 C CA . LEU A 1 345 ? 48.589 43.108 4.596 1.00 27.98 379 LEU A CA 1
ATOM 2525 C C . LEU A 1 345 ? 49.884 42.682 3.900 1.00 28.21 379 LEU A C 1
ATOM 2526 O O . LEU A 1 345 ? 50.375 43.369 2.993 1.00 29.08 379 LEU A O 1
ATOM 2531 N N . SER A 1 346 ? 50.432 41.548 4.332 1.00 26.50 380 SER A N 1
ATOM 2532 C CA . SER A 1 346 ? 51.569 40.925 3.665 1.00 22.99 380 SER A CA 1
ATOM 2533 C C . SER A 1 346 ? 51.093 40.155 2.435 1.00 21.41 380 SER A C 1
ATOM 2534 O O . SER A 1 346 ? 49.905 39.847 2.314 1.00 20.56 380 SER A O 1
ATOM 2537 N N . SER A 1 347 ? 52.024 39.848 1.531 1.00 19.91 381 SER A N 1
ATOM 2538 C CA . SER A 1 347 ? 51.707 39.223 0.256 1.00 17.66 381 SER A CA 1
ATOM 2539 C C . SER A 1 347 ? 52.319 37.848 0.142 1.00 17.64 381 SER A C 1
ATOM 2540 O O . SER A 1 347 ? 53.503 37.670 0.411 1.00 19.43 381 SER A O 1
ATOM 2543 N N . PHE A 1 348 ? 51.505 36.879 -0.266 1.00 16.32 382 PHE A N 1
ATOM 2544 C CA . PHE A 1 348 ? 51.989 35.565 -0.639 1.00 14.64 382 PHE A CA 1
ATOM 2545 C C . PHE A 1 348 ? 51.748 35.374 -2.117 1.00 15.41 382 PHE A C 1
ATOM 2546 O O . PHE A 1 348 ? 50.600 35.359 -2.560 1.00 16.30 382 PHE A O 1
ATOM 2554 N N . THR A 1 349 ? 52.832 35.222 -2.874 1.00 15.74 383 THR A N 1
ATOM 2555 C CA . THR A 1 349 ? 52.770 35.209 -4.329 1.00 15.25 383 THR A CA 1
ATOM 2556 C C . THR A 1 349 ? 53.388 33.927 -4.797 1.00 14.21 383 THR A C 1
ATOM 2557 O O . THR A 1 349 ? 54.606 33.760 -4.728 1.00 14.32 383 THR A O 1
ATOM 2561 N N . VAL A 1 350 ? 52.547 33.015 -5.267 1.00 12.36 384 VAL A N 1
ATOM 2562 C CA . VAL A 1 350 ? 53.033 31.770 -5.813 1.00 10.95 384 VAL A CA 1
ATOM 2563 C C . VAL A 1 350 ? 53.435 32.000 -7.279 1.00 11.38 384 VAL A C 1
ATOM 2564 O O . VAL A 1 350 ? 52.659 31.744 -8.208 1.00 12.55 384 VAL A O 1
ATOM 2568 N N . ASN A 1 351 ? 54.649 32.513 -7.474 1.00 9.69 385 ASN A N 1
ATOM 2569 C CA . ASN A 1 351 ? 55.136 32.851 -8.803 1.00 8.30 385 ASN A CA 1
ATOM 2570 C C . ASN A 1 351 ? 56.569 32.345 -9.049 1.00 7.75 385 ASN A C 1
ATOM 2571 O O . ASN A 1 351 ? 57.302 32.863 -9.904 1.00 6.44 385 ASN A O 1
ATOM 2576 N N . ARG A 1 352 ? 56.935 31.318 -8.282 1.00 7.37 386 ARG A N 1
ATOM 2577 C CA . ARG A 1 352 ? 58.214 30.617 -8.348 1.00 5.19 386 ARG A CA 1
ATOM 2578 C C . ARG A 1 352 ? 57.865 29.142 -8.429 1.00 4.35 386 ARG A C 1
ATOM 2579 O O . ARG A 1 352 ? 56.776 28.754 -8.002 1.00 4.34 386 ARG A O 1
ATOM 2587 N N . PRO A 1 353 ? 58.778 28.295 -8.942 1.00 3.70 387 PRO A N 1
ATOM 2588 C CA . PRO A 1 353 ? 58.495 26.862 -8.910 1.00 3.78 387 PRO A CA 1
ATOM 2589 C C . PRO A 1 353 ? 58.166 26.391 -7.495 1.00 3.73 387 PRO A C 1
ATOM 2590 O O . PRO A 1 353 ? 58.595 27.012 -6.513 1.00 2.77 387 PRO A O 1
ATOM 2594 N N . PHE A 1 354 ? 57.415 25.301 -7.397 1.00 3.36 388 PHE A N 1
ATOM 2595 C CA . PHE A 1 354 ? 56.961 24.820 -6.101 1.00 3.84 388 PHE A CA 1
ATOM 2596 C C . PHE A 1 354 ? 56.474 23.389 -6.121 1.00 4.92 388 PHE A C 1
ATOM 2597 O O . PHE A 1 354 ? 56.210 22.790 -7.173 1.00 5.77 388 PHE A O 1
ATOM 2605 N N . LEU A 1 355 ? 56.309 22.870 -4.918 1.00 5.96 389 LEU A N 1
ATOM 2606 C CA . LEU A 1 355 ? 55.901 21.506 -4.692 1.00 6.78 389 LEU A CA 1
ATOM 2607 C C . LEU A 1 355 ? 54.556 21.591 -3.978 1.00 6.74 389 LEU A C 1
ATOM 2608 O O . LEU A 1 355 ? 54.330 22.508 -3.179 1.00 7.38 389 LEU A O 1
ATOM 2613 N N . PHE A 1 356 ? 53.637 20.684 -4.283 1.00 6.49 390 PHE A N 1
ATOM 2614 C CA . PHE A 1 356 ? 52.361 20.672 -3.552 1.00 7.17 390 PHE A CA 1
ATOM 2615 C C . PHE A 1 356 ? 51.964 19.313 -3.022 1.00 7.16 390 PHE A C 1
ATOM 2616 O O . PHE A 1 356 ? 52.312 18.273 -3.594 1.00 7.14 390 PHE A O 1
ATOM 2624 N N . PHE A 1 357 ? 51.206 19.351 -1.936 1.00 6.92 391 PHE A N 1
ATOM 2625 C CA . PHE A 1 357 ? 50.522 18.192 -1.400 1.00 6.74 391 PHE A CA 1
ATOM 2626 C C . PHE A 1 357 ? 49.039 18.528 -1.352 1.00 6.44 391 PHE A C 1
ATOM 2627 O O . PHE A 1 357 ? 48.676 19.629 -0.943 1.00 6.95 391 PHE A O 1
ATOM 2635 N N . ILE A 1 358 ? 48.182 17.605 -1.781 1.00 5.56 392 ILE A N 1
ATOM 2636 C CA . ILE A 1 358 ? 46.761 17.683 -1.420 1.00 4.24 392 ILE A CA 1
ATOM 2637 C C . ILE A 1 358 ? 46.519 16.669 -0.320 1.00 5.34 392 ILE A C 1
ATOM 2638 O O . ILE A 1 358 ? 46.657 15.459 -0.538 1.00 8.43 392 ILE A O 1
ATOM 2643 N N . MET A 1 359 ? 46.172 17.157 0.863 1.00 5.21 393 MET A N 1
ATOM 2644 C CA . MET A 1 359 ? 45.989 16.282 2.022 1.00 5.08 393 MET A CA 1
ATOM 2645 C C . MET A 1 359 ? 44.515 16.065 2.361 1.00 5.81 393 MET A C 1
ATOM 2646 O O . MET A 1 359 ? 43.685 16.934 2.113 1.00 4.10 393 MET A O 1
ATOM 2651 N N . GLU A 1 360 ? 44.192 14.919 2.956 1.00 6.87 394 GLU A N 1
ATOM 2652 C CA . GLU A 1 360 ? 42.920 14.828 3.650 1.00 8.84 394 GLU A CA 1
ATOM 2653 C C . GLU A 1 360 ? 43.190 15.149 5.131 1.00 9.35 394 GLU A C 1
ATOM 2654 O O . GLU A 1 360 ? 44.106 14.592 5.741 1.00 9.74 394 GLU A O 1
ATOM 2660 N N . ASP A 1 361 ? 42.415 16.093 5.670 1.00 9.73 395 ASP A N 1
ATOM 2661 C CA . ASP A 1 361 ? 42.735 16.802 6.918 1.00 9.69 395 ASP A CA 1
ATOM 2662 C C . ASP A 1 361 ? 42.268 16.124 8.197 1.00 10.75 395 ASP A C 1
ATOM 2663 O O . ASP A 1 361 ? 42.744 16.447 9.290 1.00 11.04 395 ASP A O 1
ATOM 2668 N N . THR A 1 362 ? 41.314 15.213 8.068 1.00 11.24 396 THR A N 1
ATOM 2669 C CA . THR A 1 362 ? 40.784 14.495 9.220 1.00 11.32 396 THR A CA 1
ATOM 2670 C C . THR A 1 362 ? 41.843 13.578 9.827 1.00 12.23 396 THR A C 1
ATOM 2671 O O . THR A 1 362 ? 42.006 13.552 11.040 1.00 14.36 396 THR A O 1
ATOM 2675 N N . ILE A 1 363 ? 42.579 12.857 8.986 1.00 12.13 397 ILE A N 1
ATOM 2676 C CA . ILE A 1 363 ? 43.495 11.829 9.473 1.00 11.98 397 ILE A CA 1
ATOM 2677 C C . ILE A 1 363 ? 44.948 11.958 8.997 1.00 12.38 397 ILE A C 1
ATOM 2678 O O . ILE A 1 363 ? 45.851 11.378 9.607 1.00 12.29 397 ILE A O 1
ATOM 2683 N N . GLY A 1 364 ? 45.167 12.698 7.910 1.00 11.91 398 GLY A N 1
ATOM 2684 C CA . GLY A 1 364 ? 46.515 13.075 7.493 1.00 10.64 398 GLY A CA 1
ATOM 2685 C C . GLY A 1 364 ? 47.073 12.315 6.312 1.00 11.91 398 GLY A C 1
ATOM 2686 O O . GLY A 1 364 ? 48.284 12.282 6.113 1.00 13.95 398 GLY A O 1
ATOM 2687 N N . VAL A 1 365 ? 46.199 11.700 5.525 1.00 10.78 399 VAL A N 1
ATOM 2688 C CA . VAL A 1 365 ? 46.627 10.934 4.366 1.00 9.60 399 VAL A CA 1
ATOM 2689 C C . VAL A 1 365 ? 46.836 11.879 3.186 1.00 9.70 399 VAL A C 1
ATOM 2690 O O . VAL A 1 365 ? 45.948 12.672 2.870 1.00 11.66 399 VAL A O 1
ATOM 2694 N N . PRO A 1 366 ? 48.017 11.817 2.539 1.00 9.20 400 PRO A N 1
ATOM 2695 C CA . PRO A 1 366 ? 48.239 12.592 1.312 1.00 8.31 400 PRO A CA 1
ATOM 2696 C C . PRO A 1 366 ? 47.536 11.958 0.116 1.00 8.42 400 PRO A C 1
ATOM 2697 O O . PRO A 1 366 ? 47.697 10.764 -0.141 1.00 8.48 400 PRO A O 1
ATOM 2701 N N . LEU A 1 367 ? 46.763 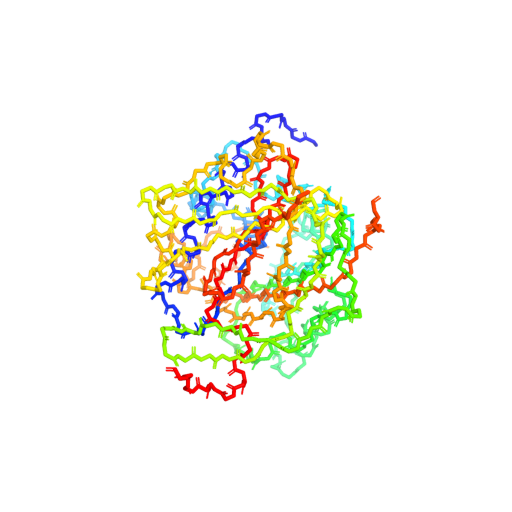12.760 -0.605 1.00 7.94 401 LEU A N 1
ATOM 2702 C CA . LEU A 1 367 ? 45.947 12.257 -1.703 1.00 6.25 401 LEU A CA 1
ATOM 2703 C C . LEU A 1 367 ? 46.635 12.452 -3.045 1.00 6.38 401 LEU A C 1
ATOM 2704 O O . LEU A 1 367 ? 46.547 11.601 -3.919 1.00 4.40 401 LEU A O 1
ATOM 2709 N N . PHE A 1 368 ? 47.294 13.598 -3.202 1.00 8.27 402 PHE A N 1
ATOM 2710 C CA . PHE A 1 368 ? 48.032 13.943 -4.418 1.00 8.61 402 PHE A CA 1
ATOM 2711 C C . PHE A 1 368 ? 49.333 14.602 -4.018 1.00 9.33 402 PHE A C 1
ATOM 2712 O O . PHE A 1 368 ? 49.388 15.325 -3.017 1.00 11.42 402 PHE A O 1
ATOM 2720 N N . VAL A 1 369 ? 50.376 14.346 -4.796 1.00 9.02 403 VAL A N 1
ATOM 2721 C CA . VAL A 1 369 ? 51.608 15.116 -4.700 1.00 10.14 403 VAL A CA 1
ATOM 2722 C C . VAL A 1 369 ? 52.026 15.543 -6.077 1.00 11.87 403 VAL A C 1
ATOM 2723 O O . VAL A 1 369 ? 51.697 14.884 -7.070 1.00 13.52 403 VAL A O 1
ATOM 2727 N N . GLY A 1 370 ? 52.748 16.651 -6.145 1.00 11.58 404 GLY A N 1
ATOM 2728 C CA . GLY A 1 370 ? 53.239 17.106 -7.420 1.00 10.07 404 GLY A CA 1
ATOM 2729 C C . GLY A 1 370 ? 54.244 18.206 -7.301 1.00 8.82 404 GLY A C 1
ATOM 2730 O O . GLY A 1 370 ? 54.533 18.689 -6.214 1.00 11.07 404 GLY A O 1
ATOM 2731 N N . SER A 1 371 ? 54.753 18.607 -8.451 1.00 7.87 405 SER A N 1
ATOM 2732 C CA . SER A 1 371 ? 55.842 19.546 -8.555 1.00 7.63 405 SER A CA 1
ATOM 2733 C C . SER A 1 371 ? 55.514 20.441 -9.736 1.00 7.46 405 SER A C 1
ATOM 2734 O O . SER A 1 371 ? 55.233 19.955 -10.826 1.00 7.57 405 SER A O 1
ATOM 2737 N N . VAL A 1 372 ? 55.511 21.747 -9.522 1.00 7.77 406 VAL A N 1
ATOM 2738 C CA . VAL A 1 372 ? 55.180 22.670 -10.604 1.00 8.20 406 VAL A CA 1
ATOM 2739 C C . VAL A 1 372 ? 56.387 23.530 -10.875 1.00 8.45 406 VAL A C 1
ATOM 2740 O O . VAL A 1 372 ? 56.786 24.340 -10.036 1.00 8.67 406 VAL A O 1
ATOM 2744 N N . ARG A 1 373 ? 56.976 23.330 -12.048 1.00 9.42 407 ARG A N 1
ATOM 2745 C CA . ARG A 1 373 ? 58.126 24.105 -12.462 1.00 10.15 407 ARG A CA 1
ATOM 2746 C C . ARG A 1 373 ? 57.710 25.116 -13.539 1.00 11.04 407 ARG A C 1
ATOM 2747 O O . ARG A 1 373 ? 58.374 26.134 -13.734 1.00 10.61 407 ARG A O 1
ATOM 2755 N N . ASN A 1 374 ? 56.573 24.845 -14.189 1.00 11.42 408 ASN A N 1
ATOM 2756 C CA . ASN A 1 374 ? 56.026 25.682 -15.254 1.00 10.40 408 ASN A CA 1
ATOM 2757 C C . ASN A 1 374 ? 54.519 25.457 -15.427 1.00 10.18 408 ASN A C 1
ATOM 2758 O O . ASN A 1 374 ? 54.100 24.467 -16.033 1.00 11.25 408 ASN A O 1
ATOM 2763 N N . PRO A 1 375 ? 53.693 26.391 -14.931 1.00 9.98 409 PRO A N 1
ATOM 2764 C CA . PRO A 1 375 ? 52.253 26.145 -14.897 1.00 9.71 409 PRO A CA 1
ATOM 2765 C C . PRO A 1 375 ? 51.600 26.317 -16.260 1.00 10.02 409 PRO A C 1
ATOM 2766 O O . PRO A 1 375 ? 50.396 26.138 -16.384 1.00 9.39 409 PRO A O 1
ATOM 2770 N N . ASN A 1 376 ? 52.400 26.646 -17.271 1.00 11.66 410 ASN A N 1
ATOM 2771 C CA . ASN A 1 376 ? 51.898 26.846 -18.623 1.00 13.21 410 ASN A CA 1
ATOM 2772 C C . ASN A 1 376 ? 52.918 26.378 -19.671 1.00 13.36 410 ASN A C 1
ATOM 2773 O O . ASN A 1 376 ? 53.455 27.187 -20.423 1.00 14.67 410 ASN A O 1
ATOM 2778 N N . PRO A 1 377 ? 53.172 25.060 -19.737 1.00 13.87 411 PRO A N 1
ATOM 2779 C CA . PRO A 1 377 ? 54.220 24.496 -20.600 1.00 14.71 411 PRO A CA 1
ATOM 2780 C C . PRO A 1 377 ? 54.167 24.928 -22.066 1.00 15.39 411 PRO A C 1
ATOM 2781 O O . PRO A 1 377 ? 55.194 24.889 -22.742 1.00 17.74 411 PRO A O 1
ATOM 2785 N N . SER A 1 378 ? 52.993 25.321 -22.553 1.00 14.79 412 SER A N 1
ATOM 2786 C CA . SER A 1 378 ? 52.829 25.718 -23.955 1.00 14.23 412 SER A CA 1
ATOM 2787 C C . SER A 1 378 ? 53.327 27.116 -24.236 1.00 14.36 412 SER A C 1
ATOM 2788 O O . SER A 1 378 ? 53.658 27.429 -25.380 1.00 15.49 412 SER A O 1
ATOM 2791 N N . ALA A 1 379 ? 53.354 27.963 -23.212 1.00 13.20 413 ALA A N 1
ATOM 2792 C CA . ALA A 1 379 ? 53.677 29.367 -23.424 1.00 14.39 413 ALA A CA 1
ATOM 2793 C C . ALA A 1 379 ? 55.139 29.577 -23.816 1.00 14.47 413 ALA A C 1
ATOM 2794 O O . ALA A 1 379 ? 56.030 28.859 -23.359 1.00 14.68 413 ALA A O 1
ATOM 2796 N N . LEU A 1 380 ? 55.372 30.555 -24.682 1.00 13.82 414 LEU A N 1
ATOM 2797 C CA . LEU A 1 380 ? 56.724 30.951 -25.023 1.00 13.70 414 LEU A CA 1
ATOM 2798 C C . LEU A 1 380 ? 57.322 31.718 -23.845 1.00 13.67 414 LEU A C 1
ATOM 2799 O O . LEU A 1 380 ? 56.815 32.778 -23.477 1.00 13.19 414 LEU A O 1
ATOM 2804 N N . PRO A 1 381 ? 58.385 31.182 -23.225 1.00 14.16 415 PRO A N 1
ATOM 2805 C CA . PRO A 1 381 ? 58.998 31.966 -22.150 1.00 14.34 415 PRO A CA 1
ATOM 2806 C C . PRO A 1 381 ? 59.535 33.299 -22.668 1.00 15.81 415 PRO A C 1
ATOM 2807 O O . PRO A 1 381 ? 59.867 33.415 -23.862 1.00 15.87 415 PRO A O 1
ATOM 2811 N N . GLN A 1 382 ? 59.596 34.284 -21.769 1.00 15.24 416 GLN A N 1
ATOM 2812 C CA . GLN A 1 382 ? 60.103 35.617 -22.063 1.00 13.81 416 GLN A CA 1
ATOM 2813 C C . GLN A 1 382 ? 61.321 35.881 -21.224 1.00 14.19 416 GLN A C 1
ATOM 2814 O O . GLN A 1 382 ? 61.364 35.500 -20.052 1.00 15.31 416 GLN A O 1
ATOM 2820 N N . LEU A 1 383 ? 62.295 36.568 -21.813 1.00 14.45 417 LEU A N 1
ATOM 2821 C CA . LEU A 1 383 ? 63.484 37.006 -21.094 1.00 13.93 417 LEU A CA 1
ATOM 2822 C C . LEU A 1 383 ? 63.153 38.339 -20.466 1.00 14.54 417 LEU A C 1
ATOM 2823 O O . LEU A 1 383 ? 62.938 39.306 -21.182 1.00 16.32 417 LEU A O 1
ATOM 2828 N N . GLN A 1 384 ? 63.078 38.396 -19.139 1.00 17.04 418 GLN A N 1
ATOM 2829 C CA . GLN A 1 384 ? 62.737 39.658 -18.475 1.00 19.93 418 GLN A CA 1
ATOM 2830 C C . GLN A 1 384 ? 63.939 40.591 -18.368 1.00 21.31 418 GLN A C 1
ATOM 2831 O O . GLN A 1 384 ? 65.086 40.147 -18.440 1.00 20.65 418 GLN A O 1
ATOM 2837 N N . GLU A 1 385 ? 63.665 41.889 -18.233 1.00 24.15 419 GLU A N 1
ATOM 2838 C CA . GLU A 1 385 ? 64.707 42.890 -17.989 1.00 25.80 419 GLU A CA 1
ATOM 2839 C C . GLU A 1 385 ? 65.319 42.751 -16.597 1.00 25.67 419 GLU A C 1
ATOM 2840 O O . GLU A 1 385 ? 66.539 42.795 -16.443 1.00 25.78 419 GLU A O 1
#

Radius of gyration: 21.25 Å; Cα contacts (8 Å, |Δi|>4): 767; chains: 1; bounding box: 36×70×47 Å

CATH classification: 3.30.497.10 (+1 more: 2.30.39.10)

Foldseek 3Di:
DDDPVQLLQLLVLQVVLCLQLVQLCQVVDDDQKDKDFSLLVLLLLLLLLLLADDVLVVLNCVLSVHDPVDRSLCSSLVVVVPQDDDFKQKDKAKEFEQPFDWDPVSQVVCCVRPVGGHYYDPQDFVVRQVVVQVVSCVRSVNPGGSQDDGDDPLAGMEIEMEMEGDFAFQAFFDLVQWDFDWFDLAPFKTFTFGKTWDQWDFWDKDADPPQQWIWIWTDTDRQKIKIWIGHPHADDTPNVSVVSDDLCSQADVVDGTGTEIEIDGKAKDKDKDWCQVVVVVSPNVCLAPFGRSCSTGVDGGHHSTYIYMYIYTYDRHHDDHDVHHYYDYNRAKIKIWMFRHPSNRTRMIMTRSDRCVPTDMDGDD

Nearest PDB structures (foldseek):
  2r9y-assembly1_A  TM=1.003E+00  e=5.878E-85  Mus musculus
  6ee5-assembly1_A  TM=9.036E-01  e=1.152E-38  synthetic construct
  5du3-assembly2_B  TM=9.164E-01  e=1.991E-37  Homo sapiens
  1jmo-assembly1_A  TM=8.545E-01  e=4.672E-34  Homo sapiens
  4x30-assembly1_A  TM=8.955E-01  e=1.234E-32  Homo sapiens

Solvent-accessible surface area: 16042 Å² total; per-residue (Å²): 133,39,89,85,64,53,32,93,62,3,5,106,4,0,22,31,0,1,54,49,0,0,24,21,2,26,136,92,35,142,58,60,18,10,2,1,0,0,1,0,2,0,6,0,0,0,5,0,6,40,0,8,62,95,102,4,61,105,20,0,10,127,8,0,86,10,95,91,71,24,59,1,6,77,11,0,4,72,18,49,115,106,23,31,126,35,12,16,73,27,2,10,29,1,7,0,57,59,68,34,87,24,73,72,105,6,61,103,50,0,94,181,16,35,64,21,28,13,49,97,13,91,59,52,64,87,50,9,40,63,82,2,21,52,57,2,62,127,37,1,128,40,49,5,113,119,3,13,88,135,23,74,72,97,4,32,0,10,0,5,1,1,0,23,0,55,6,102,2,99,19,57,1,70,87,102,69,32,122,142,53,106,0,44,39,53,122,111,83,2,0,42,5,56,3,0,28,13,95,63,5,47,2,72,64,46,100,35,133,85,32,88,0,30,0,0,12,0,18,6,117,56,90,2,8,0,0,0,0,1,0,57,68,40,120,17,82,11,46,73,0,22,90,61,29,81,98,96,4,8,52,114,18,118,83,152,64,172,68,4,72,0,58,0,0,76,4,119,8,108,25,65,39,66,0,37,77,9,0,31,132,37,18,1,86,59,3,36,128,46,16,22,6,93,20,0,2,108,64,126,12,36,2,42,18,1,32,1,10,0,4,0,47,3,14,21,41,19,78,87,88,139,176,113,64,75,54,0,44,0,27,66,2,0,0,0,3,0,0,14,28,84,41,0,0,0,0,0,0,0,7,0,74,16,16,43,88,112,25,159,58,99,108,67,207

Secondary structure (DSSP, 8-state):
---HHHHHHHHHHHHHHHHHHHHHHHHH--SSSEEE-HHHHHHHHHHHHHH--HHHHHHHHHHTT--TTS-HHHHHHHHHHTS-SSSEEEEEEEEE-TT----HHHHHHHHHHHSS--EE--S-HHHHHHHHHHHHHHHTTTS---------SS-SEEEEEEEEEE--EEE---GGG-EEEEEESSSSEEEEEEEEEEEEEEEEEEEETTTTEEEEEEEBSSSEEEEEEEESSS---HHHHHTT--HHHHS---S--EEEEEEEE-EEEEEEEE-HHHHIIIIIGGGGT----TTT-SS---EEEEEEEEEEEE-S-EEE---PPEEEE--S-EEEEEEETTT--EEEEEEES-S-TTSPPEE--

GO terms:
  GO:0002034 maintenance of blood vessel diameter homeostasis by renin-angiotensin (P, IMP)
  GO:0031012 extracellular matrix (C, HDA)
  GO:0045597 positive regulation of cell differentiation (P, IMP)
  GO:0045944 positive regulation of transcription by RNA polymerase II (P, IMP)
  GO:0030199 collagen fibril organization (P, IMP)
  GO:0032967 positive regulation of collagen biosynthetic process (P, IMP)
  GO:0048514 blood vessel morphogenesis (P, IMP)
  GO:0048661 positive regulation of smooth muscle cell proliferation (P, IMP)
  GO:0071636 positive regulation of transforming growth factor beta production (P, IMP)

Organism: Mus musculus (NCBI:txid10090)

Sequence (365 aa):
VPTAEETRRLAQAMMAFTTDLFSLVAQTSTSSNLVLSPLSVALALSHLALGAQNQTLHSLHRVLHMNTGSCLPHLLSHFYQNLGPGTIRLAARIYLQKGFPIKDDFLEQSERLFGAKPVKLTGKQEEDLANINQWVKEATEGKIEDFLSELPDSTVLLLLNAIHFHGFWRTKFDPSLTQKDFFHLDERFTVSVDMMHAVSYPLRWWFLLEQPEIQVAHFPFKNNMSFVVVMPTYFEWNVSEVLANLTWDTLYHPSLQERPTKVWLPKLHLQQQLDLVATLSQLGLQELFQGPDLRGISEQNLVVSSVQHQSTMELSEAGVEAAMSLSSFTVNRPFLFFIMEDTIGVPLFVGSVRNPNPSALPQLQE